Protein AF-A0AAD7D1C7-F1 (afdb_monomer_lite)

Secondary structure (DSSP, 8-state):
------------------SSPPPPPP-PPPHHHHHHH-GGGTTS-HHHHHHHHHHHHHHHHHHHHTS-TTTS-SEEESTT--SEEEEE----TT----SEEEEEEES-SSS--SEEEEEEE-HHHHHHH-TTPPPPPPPPPPPSSEEEEEEEEEEES-STTHHHHHHHHHH--HHHHHHHHS---HHHHTT-SHHHHHHHHH-HHHHHHHHHHHHHHHHHHT--

Sequence (224 aa):
MHRQSSSARSGSSKFQLPRTLERPSFAEVPRAALLAAAPELAGASVDYIRKHLLATAPQMLAGTSALSPSHLPSALPKCGLPPYITVPVFPRQDCVYPTHVLALSNASPSGSADTHLLFPIHALVLAAHCSKLPHLPPPAPRASVSVHLPVLPLALPSAPAFSILHAFMYTHRLDAVLTALFPIPPRFLHALTHKTVRAALQSGADLHHLSAHLCAASAADMQS

Structure (mmCIF, N/CA/C/O backbone):
data_AF-A0AAD7D1C7-F1
#
_entry.id   AF-A0AAD7D1C7-F1
#
loop_
_atom_site.group_PDB
_atom_site.id
_atom_site.type_symbol
_atom_site.label_atom_id
_atom_site.label_alt_id
_atom_site.label_comp_id
_atom_site.label_asym_id
_atom_site.label_entity_id
_atom_site.label_seq_id
_atom_site.pdbx_PDB_ins_code
_atom_site.Cartn_x
_atom_site.Cartn_y
_atom_site.Cartn_z
_atom_site.occupancy
_atom_site.B_iso_or_equiv
_atom_site.auth_seq_id
_atom_site.auth_comp_id
_atom_site.auth_asym_id
_atom_site.auth_atom_id
_atom_site.pdbx_PDB_model_num
ATOM 1 N N . MET A 1 1 ? 61.745 -16.103 14.026 1.00 39.03 1 MET A N 1
ATOM 2 C CA . MET A 1 1 ? 60.598 -15.228 13.695 1.00 39.03 1 MET A CA 1
ATOM 3 C C . MET A 1 1 ? 60.354 -15.269 12.191 1.00 39.03 1 MET A C 1
ATOM 5 O O . MET A 1 1 ? 61.110 -14.652 11.456 1.00 39.03 1 MET A O 1
ATOM 9 N N . HIS A 1 2 ? 59.367 -16.029 11.713 1.00 31.45 2 HIS A N 1
ATOM 10 C CA . HIS A 1 2 ? 58.927 -16.014 10.310 1.00 31.45 2 HIS A CA 1
ATOM 11 C C . HIS A 1 2 ? 57.404 -15.840 10.305 1.00 31.45 2 HIS A C 1
ATOM 13 O O . HIS A 1 2 ? 56.676 -16.735 10.724 1.00 31.45 2 HIS A O 1
ATOM 19 N N . ARG A 1 3 ? 56.932 -14.653 9.904 1.00 35.44 3 ARG A N 1
ATOM 20 C CA . ARG A 1 3 ? 55.513 -14.367 9.658 1.00 35.44 3 ARG A CA 1
ATOM 21 C C . ARG A 1 3 ? 55.187 -14.836 8.242 1.00 35.44 3 ARG A C 1
ATOM 23 O O . ARG A 1 3 ? 55.708 -14.271 7.287 1.00 35.44 3 ARG A O 1
ATOM 30 N N . GLN A 1 4 ? 54.345 -15.856 8.116 1.00 40.97 4 GLN A N 1
ATOM 31 C CA . GLN A 1 4 ? 53.711 -16.190 6.844 1.00 40.97 4 GLN A CA 1
ATOM 32 C C . GLN A 1 4 ? 52.518 -15.258 6.628 1.00 40.97 4 GLN A C 1
ATOM 34 O O . GLN A 1 4 ? 51.606 -15.183 7.450 1.00 40.97 4 GLN A O 1
ATOM 39 N N . SER A 1 5 ? 52.565 -14.529 5.521 1.00 44.38 5 SER A N 1
ATOM 40 C CA . SER A 1 5 ? 51.507 -13.664 5.014 1.00 44.38 5 SER A CA 1
ATOM 41 C C . SER A 1 5 ? 50.426 -14.533 4.364 1.00 44.38 5 SER A C 1
ATOM 43 O O . SER A 1 5 ? 50.631 -15.073 3.278 1.00 44.38 5 SER A O 1
ATOM 45 N N . SER A 1 6 ? 49.273 -14.693 5.012 1.00 40.56 6 SER A N 1
ATOM 46 C CA . SER A 1 6 ? 48.102 -15.337 4.414 1.00 40.56 6 SER A CA 1
ATOM 47 C C . SER A 1 6 ? 47.404 -14.360 3.459 1.00 40.56 6 SER A C 1
ATOM 49 O O . SER A 1 6 ? 46.711 -13.433 3.867 1.00 40.56 6 SER A O 1
ATOM 51 N N . SER A 1 7 ? 47.614 -14.561 2.157 1.00 39.00 7 SER A N 1
ATOM 52 C CA . SER A 1 7 ? 46.879 -13.874 1.092 1.00 39.00 7 SER A CA 1
ATOM 53 C C . SER A 1 7 ? 45.429 -14.374 1.067 1.00 39.00 7 SER A C 1
ATOM 55 O O . SER A 1 7 ? 45.171 -15.549 0.795 1.00 39.00 7 SER A O 1
ATOM 57 N N . ALA A 1 8 ? 44.474 -13.494 1.376 1.00 41.34 8 ALA A N 1
ATOM 58 C CA . ALA A 1 8 ? 43.053 -13.774 1.221 1.00 41.34 8 ALA A CA 1
ATOM 59 C C . ALA A 1 8 ? 42.712 -13.835 -0.277 1.00 41.34 8 ALA A C 1
ATOM 61 O O . ALA A 1 8 ? 42.674 -12.820 -0.971 1.00 41.34 8 ALA A O 1
ATOM 62 N N . ARG A 1 9 ? 42.473 -15.046 -0.788 1.00 39.03 9 ARG A N 1
ATOM 63 C CA . ARG A 1 9 ? 41.900 -15.260 -2.121 1.00 39.03 9 ARG A CA 1
ATOM 64 C C . ARG A 1 9 ? 40.487 -14.672 -2.146 1.00 39.03 9 ARG A C 1
ATOM 66 O O . ARG A 1 9 ? 39.574 -15.245 -1.559 1.00 39.03 9 ARG A O 1
ATOM 73 N N . SER A 1 10 ? 40.314 -13.556 -2.852 1.00 47.88 10 SER A N 1
ATOM 74 C CA . SER A 1 10 ? 39.001 -13.065 -3.274 1.00 47.88 10 SER A CA 1
ATOM 75 C C . SER A 1 10 ? 38.396 -14.085 -4.242 1.00 47.88 10 SER A C 1
ATOM 77 O O . SER A 1 10 ? 38.752 -14.147 -5.419 1.00 47.88 10 SER A O 1
ATOM 79 N N . GLY A 1 11 ? 37.565 -14.983 -3.713 1.00 44.94 11 GLY A N 1
ATOM 80 C CA . GLY A 1 11 ? 36.789 -15.912 -4.519 1.00 44.94 11 GLY A CA 1
ATOM 81 C C . GLY A 1 11 ? 35.663 -15.146 -5.199 1.00 44.94 11 GLY A C 1
ATOM 82 O O . GLY A 1 11 ? 34.756 -14.665 -4.527 1.00 44.94 11 GLY A O 1
ATOM 83 N N . SER A 1 12 ? 35.706 -15.040 -6.526 1.00 50.91 12 SER A N 1
ATOM 84 C CA . SER A 1 12 ? 34.563 -14.592 -7.316 1.00 50.91 12 SER A CA 1
ATOM 85 C C . SER A 1 12 ? 33.444 -15.624 -7.169 1.00 50.91 12 SER A C 1
ATOM 87 O O . SER A 1 12 ? 33.436 -16.666 -7.828 1.00 50.91 12 SER A O 1
ATOM 89 N N . SER A 1 13 ? 32.503 -15.373 -6.257 1.00 56.50 13 SER A N 1
ATOM 90 C CA . SER A 1 13 ? 31.275 -16.153 -6.180 1.00 56.50 13 SER A CA 1
ATOM 91 C C . SER A 1 13 ? 30.526 -15.947 -7.494 1.00 56.50 13 SER A C 1
ATOM 93 O O . SER A 1 13 ? 29.934 -14.903 -7.761 1.00 56.50 13 SER A O 1
ATOM 95 N N . LYS A 1 14 ? 30.604 -16.942 -8.380 1.00 62.78 14 LYS A N 1
ATOM 96 C CA . LYS A 1 14 ? 29.781 -16.990 -9.586 1.00 62.78 14 LYS A CA 1
ATOM 97 C C . LYS A 1 14 ? 28.336 -17.159 -9.127 1.00 62.78 14 LYS A C 1
ATOM 99 O O . LYS A 1 14 ? 27.887 -18.278 -8.897 1.00 62.78 14 LYS A O 1
ATOM 104 N N . PHE A 1 15 ? 27.630 -16.046 -8.946 1.00 61.44 15 PHE A N 1
ATOM 105 C CA . PHE A 1 15 ? 26.191 -16.044 -8.723 1.00 61.44 15 PHE A CA 1
ATOM 106 C C . PHE A 1 15 ? 25.524 -16.646 -9.960 1.00 61.44 15 PHE A C 1
ATOM 108 O O . PHE A 1 15 ? 25.408 -16.009 -11.006 1.00 61.44 15 PHE A O 1
ATOM 115 N N . GLN A 1 16 ? 25.133 -17.914 -9.859 1.00 75.12 16 GLN A N 1
ATOM 116 C CA . GLN A 1 16 ? 24.397 -18.594 -10.910 1.00 75.12 16 GLN A CA 1
ATOM 117 C C . GLN A 1 16 ? 22.934 -18.170 -10.808 1.00 75.12 16 GLN A C 1
ATOM 119 O O . GLN A 1 16 ? 22.132 -18.792 -10.115 1.00 75.12 16 GLN A O 1
ATOM 124 N N . LEU A 1 17 ? 22.602 -17.059 -11.464 1.00 74.06 17 LEU A N 1
ATOM 125 C CA . LEU A 1 17 ? 21.221 -16.605 -11.547 1.00 74.06 17 LEU A CA 1
ATOM 126 C C . LEU A 1 17 ? 20.411 -17.590 -12.407 1.00 74.06 17 LEU A C 1
ATOM 128 O O . LEU A 1 17 ? 20.881 -18.000 -13.477 1.00 74.06 17 LEU A O 1
ATOM 132 N N . PRO A 1 18 ? 19.198 -17.974 -11.976 1.00 75.50 18 PRO A N 1
ATOM 133 C CA . PRO A 1 18 ? 18.296 -18.752 -12.809 1.00 75.50 18 PRO A CA 1
ATOM 134 C C . PRO A 1 18 ? 18.049 -18.014 -14.127 1.00 75.50 18 PRO A C 1
ATOM 136 O O . PRO A 1 18 ? 17.667 -16.845 -14.126 1.00 75.50 18 PRO A O 1
ATOM 139 N N . ARG A 1 19 ? 18.228 -18.699 -15.265 1.00 76.38 19 ARG A N 1
ATOM 140 C CA . ARG A 1 19 ? 17.878 -18.137 -16.586 1.00 76.38 19 ARG A CA 1
ATOM 141 C C . ARG A 1 19 ? 16.379 -17.865 -16.723 1.00 76.38 19 ARG A C 1
ATOM 143 O O . ARG A 1 19 ? 15.974 -17.056 -17.550 1.00 76.38 19 ARG A O 1
ATOM 150 N N . THR A 1 20 ? 15.573 -18.544 -15.916 1.00 73.81 20 THR A N 1
ATOM 151 C CA . THR A 1 20 ? 14.126 -18.385 -15.831 1.00 73.81 20 THR A CA 1
ATOM 152 C C . THR A 1 20 ? 13.744 -18.258 -14.366 1.00 73.81 20 THR A C 1
ATOM 154 O O . THR A 1 20 ? 14.033 -19.155 -13.574 1.00 73.81 20 THR A O 1
ATOM 157 N N . LEU A 1 21 ? 13.089 -17.159 -14.004 1.00 78.94 21 LEU A N 1
ATOM 158 C CA . LEU A 1 21 ? 12.394 -17.063 -12.727 1.00 78.94 21 LEU A CA 1
ATOM 159 C C . LEU A 1 21 ? 11.017 -17.698 -12.893 1.00 78.94 21 LEU A C 1
ATOM 161 O O . LEU A 1 21 ? 10.311 -17.405 -13.861 1.00 78.94 21 LEU A O 1
ATOM 165 N N . GLU A 1 22 ? 10.643 -18.575 -11.966 1.00 84.69 22 GLU A N 1
ATOM 166 C CA . GLU A 1 22 ? 9.289 -19.113 -11.936 1.00 84.69 22 GLU A CA 1
ATOM 167 C C . GLU A 1 22 ? 8.308 -17.960 -11.715 1.00 84.69 22 GLU A C 1
ATOM 169 O O . GLU A 1 22 ? 8.447 -17.167 -10.780 1.00 84.69 22 GLU A O 1
ATOM 174 N N . ARG A 1 23 ? 7.320 -17.841 -12.605 1.00 84.62 23 ARG A N 1
ATOM 175 C CA . ARG A 1 23 ? 6.245 -16.873 -12.426 1.00 84.62 23 ARG A CA 1
ATOM 176 C C . ARG A 1 23 ? 5.253 -17.463 -11.427 1.00 84.62 23 ARG A C 1
ATOM 178 O O . ARG A 1 23 ? 4.684 -18.510 -11.733 1.00 84.62 23 ARG A O 1
ATOM 185 N N . PRO A 1 24 ? 4.980 -16.800 -10.290 1.00 86.00 24 PRO A N 1
ATOM 186 C CA . PRO A 1 24 ? 3.945 -17.263 -9.379 1.00 86.00 24 PRO A CA 1
ATOM 187 C C . PRO A 1 24 ? 2.614 -17.415 -10.119 1.00 86.00 24 PRO A C 1
ATOM 189 O O . PRO A 1 24 ? 2.251 -16.552 -10.927 1.00 86.00 24 PRO A O 1
ATOM 192 N N . SER A 1 25 ? 1.880 -18.492 -9.834 1.00 89.94 25 SER A N 1
ATOM 193 C CA . SER A 1 25 ? 0.531 -18.679 -10.366 1.00 89.94 25 SER A CA 1
ATOM 194 C C . SER A 1 25 ? -0.333 -17.472 -10.008 1.00 89.94 25 SER A C 1
ATOM 196 O O . SER A 1 25 ? -0.328 -17.017 -8.858 1.00 89.94 25 SER A O 1
ATOM 198 N N . PHE A 1 26 ? -1.084 -16.956 -10.980 1.00 88.88 26 PHE A N 1
ATOM 199 C CA . PHE A 1 26 ? -2.034 -15.886 -10.714 1.00 88.88 26 PHE A CA 1
ATOM 200 C C . PHE A 1 26 ? -3.062 -16.362 -9.681 1.00 88.88 26 PHE A C 1
ATOM 202 O O . PHE A 1 26 ? -3.650 -17.430 -9.835 1.00 88.88 26 PHE A O 1
ATOM 209 N N . ALA A 1 27 ? -3.254 -15.571 -8.630 1.00 91.00 27 ALA A N 1
ATOM 210 C CA . ALA A 1 27 ? -4.245 -15.822 -7.596 1.00 91.00 27 ALA A CA 1
ATOM 211 C C . ALA A 1 27 ? -5.187 -14.626 -7.539 1.00 91.00 27 ALA A C 1
ATOM 213 O O . ALA A 1 27 ? -4.746 -13.499 -7.284 1.00 91.00 27 ALA A O 1
ATOM 214 N N . GLU A 1 28 ? -6.468 -14.880 -7.789 1.00 91.38 28 GLU A N 1
ATOM 215 C CA . GLU A 1 28 ? -7.502 -13.862 -7.685 1.00 91.38 28 GLU A CA 1
ATOM 216 C C . GLU A 1 28 ? -7.645 -13.380 -6.234 1.00 91.38 28 GLU A C 1
ATOM 218 O O . GLU A 1 28 ? -7.376 -14.109 -5.278 1.00 91.38 28 GLU A O 1
ATOM 223 N N . VAL A 1 29 ? -8.035 -12.117 -6.070 1.00 92.12 29 VAL A N 1
ATOM 224 C CA . VAL A 1 29 ? -8.280 -11.539 -4.749 1.00 92.12 29 VAL A CA 1
ATOM 225 C C . VAL A 1 29 ? -9.529 -12.179 -4.143 1.00 92.12 29 VAL A C 1
ATOM 227 O O . VAL A 1 29 ? -10.593 -12.119 -4.764 1.00 92.12 29 VAL A O 1
ATOM 230 N N . PRO A 1 30 ? -9.443 -12.754 -2.930 1.00 91.88 30 PRO A N 1
ATOM 231 C CA . PRO A 1 30 ? -10.597 -13.370 -2.302 1.00 91.88 30 PRO A CA 1
ATOM 232 C C . PRO A 1 30 ? -11.641 -12.304 -1.971 1.00 91.88 30 PRO A C 1
ATOM 234 O O . PRO A 1 30 ? -11.352 -11.301 -1.316 1.00 91.88 30 PRO A O 1
ATOM 237 N N . ARG A 1 31 ? -12.893 -12.546 -2.371 1.00 92.31 31 ARG A N 1
ATOM 238 C CA . ARG A 1 31 ? -13.990 -11.600 -2.131 1.00 92.31 31 ARG A CA 1
ATOM 239 C C . ARG A 1 31 ? -14.198 -11.306 -0.646 1.00 92.31 31 ARG A C 1
ATOM 241 O O . ARG A 1 31 ? -14.495 -10.173 -0.292 1.00 92.31 31 ARG A O 1
ATOM 248 N N . ALA A 1 32 ? -13.965 -12.292 0.218 1.00 92.00 32 ALA A N 1
ATOM 249 C CA . ALA A 1 32 ? -14.030 -12.124 1.666 1.00 92.00 32 ALA A CA 1
ATOM 250 C C . ALA A 1 32 ? -13.100 -11.009 2.188 1.00 92.00 32 ALA A C 1
ATOM 252 O O . ALA A 1 32 ? -13.509 -10.264 3.073 1.00 92.00 32 ALA A O 1
ATOM 253 N N . ALA A 1 33 ? -11.911 -10.826 1.599 1.00 91.94 33 ALA A N 1
ATOM 254 C CA . ALA A 1 33 ? -10.983 -9.771 2.012 1.00 91.94 33 ALA A CA 1
ATOM 255 C C . ALA A 1 33 ? -11.492 -8.371 1.642 1.00 91.94 33 ALA A C 1
ATOM 257 O O . ALA A 1 33 ? -11.335 -7.431 2.418 1.00 91.94 33 ALA A O 1
ATOM 258 N N . LEU A 1 34 ? -12.149 -8.238 0.485 1.00 93.44 34 LEU A N 1
ATOM 259 C CA . LEU A 1 34 ? -12.795 -6.988 0.079 1.00 93.44 34 LEU A CA 1
ATOM 260 C C . LEU A 1 34 ? -13.953 -6.637 1.015 1.00 93.44 34 LEU A C 1
ATOM 262 O O . LEU A 1 34 ? -14.045 -5.499 1.462 1.00 93.44 34 LEU A O 1
ATOM 266 N N . LEU A 1 35 ? -14.794 -7.619 1.353 1.00 93.19 35 LEU A N 1
ATOM 267 C CA . LEU A 1 35 ? -15.934 -7.414 2.251 1.00 93.19 35 LEU A CA 1
ATOM 268 C C . LEU A 1 35 ? -15.506 -7.133 3.689 1.00 93.19 35 LEU A C 1
ATOM 270 O O . LEU A 1 35 ? -16.179 -6.377 4.375 1.00 93.19 35 LEU A O 1
ATOM 274 N N . ALA A 1 36 ? -14.386 -7.701 4.141 1.00 91.50 36 ALA A N 1
ATOM 275 C CA . ALA A 1 36 ? -13.821 -7.375 5.445 1.00 91.50 36 ALA A CA 1
ATOM 276 C C . ALA A 1 36 ? -13.360 -5.908 5.520 1.00 91.50 36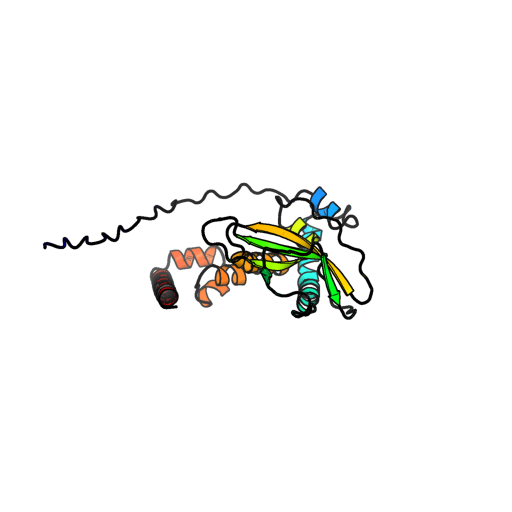 ALA A C 1
ATOM 278 O O . ALA A 1 36 ? -13.488 -5.280 6.567 1.00 91.50 36 ALA A O 1
ATOM 279 N N . ALA A 1 37 ? -12.843 -5.356 4.416 1.00 92.94 37 ALA A N 1
ATOM 280 C CA . ALA A 1 37 ? -12.383 -3.971 4.353 1.00 92.94 37 ALA A CA 1
ATOM 281 C C . ALA A 1 37 ? -13.508 -2.955 4.076 1.00 92.94 37 ALA A C 1
ATOM 283 O O . ALA A 1 37 ? -13.415 -1.821 4.541 1.00 92.94 37 ALA A O 1
ATOM 284 N N . ALA A 1 38 ? -14.524 -3.345 3.301 1.00 93.38 38 ALA A N 1
ATOM 285 C CA . ALA A 1 38 ? -15.624 -2.490 2.851 1.00 93.38 38 ALA A CA 1
ATOM 286 C C . ALA A 1 38 ? -16.911 -3.321 2.633 1.00 93.38 38 ALA A C 1
ATOM 288 O O . ALA A 1 38 ? -17.223 -3.708 1.497 1.00 93.38 38 ALA A O 1
ATOM 289 N N . PRO A 1 39 ? -17.655 -3.650 3.707 1.00 92.94 39 PRO A N 1
ATOM 290 C CA . PRO A 1 39 ? -18.866 -4.473 3.630 1.00 92.94 39 PRO A CA 1
ATOM 291 C C . PRO A 1 39 ? -19.949 -3.900 2.703 1.00 92.94 39 PRO A C 1
ATOM 293 O O . PRO A 1 39 ? -20.697 -4.648 2.076 1.00 92.94 39 PRO A O 1
ATOM 296 N N . GLU A 1 40 ? -20.017 -2.576 2.572 1.00 93.56 40 GLU A N 1
ATOM 297 C CA . GLU A 1 40 ? -20.956 -1.854 1.712 1.00 93.56 40 GLU A CA 1
ATOM 298 C C . GLU A 1 40 ? -20.778 -2.164 0.217 1.00 93.56 40 GLU A C 1
ATOM 300 O O . GLU A 1 40 ? -21.699 -1.978 -0.577 1.00 93.56 40 GLU A O 1
ATOM 305 N N . LEU A 1 41 ? -19.621 -2.707 -0.176 1.00 93.69 41 LEU A N 1
ATOM 306 C CA . LEU A 1 41 ? -19.315 -3.102 -1.552 1.00 93.69 41 LEU A CA 1
ATOM 307 C C . LEU A 1 41 ? -19.742 -4.546 -1.871 1.00 93.69 41 LEU A C 1
ATOM 309 O O . LEU A 1 41 ? -19.363 -5.091 -2.909 1.00 93.69 41 LEU A O 1
ATOM 313 N N . ALA A 1 42 ? -20.577 -5.170 -1.031 1.00 92.88 42 ALA A N 1
ATOM 314 C CA . ALA A 1 42 ? -21.067 -6.540 -1.208 1.00 92.88 42 ALA A CA 1
ATOM 315 C C . ALA A 1 42 ? -21.795 -6.822 -2.530 1.00 92.88 42 ALA A C 1
ATOM 317 O O . ALA A 1 42 ? -21.848 -7.978 -2.953 1.00 92.88 42 ALA A O 1
ATOM 318 N N . GLY A 1 43 ? -22.321 -5.801 -3.208 1.00 92.00 43 GLY A N 1
ATOM 319 C CA . GLY A 1 43 ? -22.929 -5.925 -4.538 1.00 92.00 43 GLY A CA 1
ATOM 320 C C . GLY A 1 43 ? -21.982 -5.630 -5.707 1.00 92.00 43 GLY A C 1
ATOM 321 O O . GLY A 1 43 ? -22.317 -5.921 -6.851 1.00 92.00 43 GLY A O 1
ATOM 322 N N . ALA A 1 44 ? -20.802 -5.064 -5.447 1.00 94.75 44 ALA A N 1
ATOM 323 C CA . ALA A 1 44 ? -19.890 -4.612 -6.491 1.00 94.75 44 ALA A CA 1
ATOM 324 C C . ALA A 1 44 ? -18.994 -5.746 -7.020 1.00 94.75 44 ALA A C 1
ATOM 326 O O . ALA A 1 44 ? -18.640 -6.690 -6.299 1.00 94.75 44 ALA A O 1
ATOM 327 N N . SER A 1 45 ? -18.599 -5.632 -8.292 1.00 93.12 45 SER A N 1
ATOM 328 C CA . SER A 1 45 ? -17.567 -6.481 -8.892 1.00 93.12 45 SER A CA 1
ATOM 329 C C . SER A 1 45 ? -16.167 -5.995 -8.509 1.00 93.12 45 SER A C 1
ATOM 331 O O . SER A 1 45 ? -15.950 -4.806 -8.270 1.00 93.12 45 SER A O 1
ATOM 333 N N . VAL A 1 46 ? -15.188 -6.902 -8.486 1.00 91.38 46 VAL A N 1
ATOM 334 C CA . VAL A 1 46 ? -13.792 -6.564 -8.148 1.00 91.38 46 VAL A CA 1
ATOM 335 C C . VAL A 1 46 ? -13.225 -5.510 -9.106 1.00 91.38 46 VAL A C 1
ATOM 337 O O . VAL A 1 46 ? -12.535 -4.586 -8.678 1.00 91.38 46 VAL A O 1
ATOM 340 N N . ASP A 1 47 ? -13.566 -5.596 -10.392 1.00 91.94 47 ASP A N 1
ATOM 341 C CA . ASP A 1 47 ? -13.125 -4.627 -11.398 1.00 91.94 47 ASP A CA 1
ATOM 342 C C . ASP A 1 47 ? -13.740 -3.244 -11.193 1.00 91.94 47 ASP A C 1
ATOM 344 O O . ASP A 1 47 ? -13.057 -2.236 -11.376 1.00 91.94 47 ASP A O 1
ATOM 348 N N . TYR A 1 48 ? -15.011 -3.181 -10.783 1.00 95.19 48 TYR A N 1
ATOM 349 C CA . TYR A 1 48 ? -15.648 -1.918 -10.423 1.00 95.19 48 TYR A CA 1
ATOM 350 C C . TYR A 1 48 ? -14.928 -1.270 -9.235 1.00 95.19 48 TYR A C 1
ATOM 352 O O . TYR A 1 48 ? -14.579 -0.092 -9.298 1.00 95.19 48 TYR A O 1
ATOM 360 N N . ILE A 1 49 ? -14.626 -2.057 -8.197 1.00 95.62 49 ILE A N 1
ATOM 361 C CA . ILE A 1 49 ? -13.901 -1.587 -7.010 1.00 95.62 49 ILE A CA 1
ATOM 362 C C . ILE A 1 49 ? -12.522 -1.048 -7.406 1.00 95.62 49 ILE A C 1
ATOM 364 O O . ILE A 1 49 ? -12.181 0.073 -7.045 1.00 95.62 49 ILE A O 1
ATOM 368 N N . ARG A 1 50 ? -11.742 -1.787 -8.206 1.00 94.31 50 ARG A N 1
ATOM 369 C CA . ARG A 1 50 ? -10.411 -1.339 -8.662 1.00 94.31 50 ARG A CA 1
ATOM 370 C C . ARG A 1 50 ? -10.465 -0.052 -9.484 1.00 94.31 50 ARG A C 1
ATOM 372 O O . ARG A 1 50 ? -9.648 0.839 -9.270 1.00 94.31 50 ARG A O 1
ATOM 379 N N . LYS A 1 51 ? -11.434 0.075 -10.397 1.00 95.00 51 LYS A N 1
ATOM 380 C CA . LYS A 1 51 ? -11.641 1.307 -11.181 1.00 95.00 51 LYS A CA 1
ATOM 381 C C . LYS A 1 51 ? -11.996 2.491 -10.286 1.00 95.00 51 LYS A C 1
ATOM 383 O O . LYS A 1 51 ? -11.483 3.588 -10.492 1.00 95.00 51 LYS A O 1
ATOM 388 N N . HIS A 1 52 ? -12.835 2.266 -9.280 1.00 95.50 52 HIS A N 1
ATOM 389 C CA . HIS A 1 52 ? -13.193 3.297 -8.314 1.00 95.50 52 HIS A CA 1
ATOM 390 C C . HIS A 1 52 ? -11.997 3.711 -7.441 1.00 95.50 52 HIS A C 1
ATOM 392 O O . HIS A 1 52 ? -11.764 4.904 -7.252 1.00 95.50 52 HIS A O 1
ATOM 398 N N . LEU A 1 53 ? -11.193 2.752 -6.968 1.00 96.44 53 LEU A N 1
ATOM 399 C CA . LEU A 1 53 ? -9.962 3.024 -6.215 1.00 96.44 53 LEU A CA 1
ATOM 400 C C . LEU A 1 53 ? -8.973 3.871 -7.020 1.00 96.44 53 LEU A C 1
ATOM 402 O O . LEU A 1 53 ? -8.400 4.812 -6.485 1.00 96.44 53 LEU A O 1
ATOM 406 N N . LEU A 1 54 ? -8.821 3.589 -8.314 1.00 96.00 54 LEU A N 1
ATOM 407 C CA . LEU A 1 54 ? -8.008 4.406 -9.215 1.00 96.00 54 LEU A CA 1
ATOM 408 C C . LEU A 1 54 ? -8.529 5.842 -9.344 1.00 96.00 54 LEU A C 1
ATOM 410 O O . LEU A 1 54 ? -7.750 6.788 -9.261 1.00 96.00 54 LEU A O 1
ATOM 414 N N . ALA A 1 55 ? -9.843 6.018 -9.509 1.00 96.06 55 ALA A N 1
ATOM 415 C CA . ALA A 1 55 ? -10.457 7.343 -9.609 1.00 96.06 55 ALA A CA 1
ATOM 416 C C . ALA A 1 55 ? -10.321 8.163 -8.308 1.00 96.06 55 ALA A C 1
ATOM 418 O O . ALA A 1 55 ? -10.208 9.385 -8.352 1.00 96.06 55 ALA A O 1
ATOM 419 N N . THR A 1 56 ? -10.305 7.489 -7.156 1.00 96.00 56 THR A N 1
ATOM 420 C CA . THR A 1 56 ? -10.211 8.096 -5.814 1.00 96.00 56 THR A CA 1
ATOM 421 C C . THR A 1 56 ? -8.783 8.166 -5.271 1.00 96.00 56 THR A C 1
ATOM 423 O O . THR A 1 56 ? -8.538 8.798 -4.241 1.00 96.00 56 THR A O 1
ATOM 426 N N . ALA A 1 57 ? -7.810 7.579 -5.972 1.00 96.50 57 ALA A N 1
ATOM 427 C CA . ALA A 1 57 ? -6.411 7.557 -5.563 1.00 96.50 57 ALA A CA 1
ATOM 428 C C . ALA A 1 57 ? -5.824 8.943 -5.245 1.00 96.50 57 ALA A C 1
ATOM 430 O O . ALA A 1 57 ? -5.140 9.044 -4.224 1.00 96.50 57 ALA A O 1
ATOM 431 N N . PRO A 1 58 ? -6.108 10.024 -6.004 1.00 96.81 58 PRO A N 1
ATOM 432 C CA . PRO A 1 58 ? -5.619 11.357 -5.652 1.00 96.81 58 PRO A CA 1
ATOM 433 C C . PRO A 1 58 ? -6.078 11.819 -4.262 1.00 96.81 58 PRO A C 1
ATOM 435 O O . PRO A 1 58 ? -5.278 12.364 -3.508 1.00 96.81 58 PRO A O 1
ATOM 438 N N . GLN A 1 59 ? -7.331 11.540 -3.889 1.00 96.75 59 GLN A N 1
ATOM 439 C CA . GLN A 1 59 ? -7.892 11.910 -2.584 1.00 96.75 59 GLN A CA 1
ATOM 440 C C . GLN A 1 59 ? -7.282 11.075 -1.450 1.00 96.75 59 GLN A C 1
ATOM 442 O O . GLN A 1 59 ? -6.990 11.598 -0.373 1.00 96.75 59 GLN A O 1
ATOM 447 N N . MET A 1 60 ? -7.052 9.780 -1.693 1.00 97.44 60 MET A N 1
ATOM 448 C CA . MET A 1 60 ? -6.383 8.877 -0.745 1.00 97.44 60 MET A CA 1
ATOM 449 C C . MET A 1 60 ? -4.917 9.262 -0.507 1.00 97.44 60 MET A C 1
ATOM 451 O O . MET A 1 60 ? -4.431 9.257 0.628 1.00 97.44 60 MET A O 1
ATOM 455 N N . LEU A 1 61 ? -4.199 9.622 -1.573 1.00 96.69 61 LEU A N 1
ATOM 456 C CA . LEU A 1 61 ? -2.825 10.110 -1.478 1.00 96.69 61 LEU A CA 1
ATOM 457 C C . LEU A 1 61 ? -2.779 11.475 -0.784 1.00 96.69 61 LEU A C 1
ATOM 459 O O . LEU A 1 61 ? -1.950 11.664 0.100 1.00 96.69 61 LEU A O 1
ATOM 463 N N . ALA A 1 62 ? -3.718 12.380 -1.079 1.00 95.94 62 ALA A N 1
ATOM 464 C CA . ALA A 1 62 ? -3.838 13.656 -0.377 1.00 95.94 62 ALA A CA 1
ATOM 465 C C . ALA A 1 62 ? -4.079 13.464 1.130 1.00 95.94 62 ALA A C 1
ATOM 467 O O . ALA A 1 62 ? -3.426 14.114 1.944 1.00 95.94 62 ALA A O 1
ATOM 468 N N . GLY A 1 63 ? -4.961 12.537 1.522 1.00 95.44 63 GLY A N 1
ATOM 469 C CA . GLY A 1 63 ? -5.191 12.214 2.934 1.00 95.44 63 GLY A CA 1
ATOM 470 C C . GLY A 1 63 ? -3.984 11.564 3.613 1.00 95.44 63 GLY A C 1
ATOM 471 O O . GLY A 1 63 ? -3.745 11.798 4.795 1.00 95.44 63 GLY A O 1
ATOM 472 N N . THR A 1 64 ? -3.181 10.808 2.864 1.00 95.25 64 THR A N 1
ATOM 473 C CA . THR A 1 64 ? -1.907 10.259 3.344 1.00 95.25 64 THR A CA 1
ATOM 474 C C . THR A 1 64 ? -0.870 11.360 3.581 1.00 95.25 64 THR A C 1
ATOM 476 O O . THR A 1 64 ? -0.259 11.407 4.645 1.00 95.25 64 THR A O 1
ATOM 479 N N . SER A 1 65 ? -0.703 12.276 2.625 1.00 94.12 65 SER A N 1
ATOM 480 C CA . SER A 1 65 ? 0.227 13.409 2.730 1.00 94.12 65 SER A CA 1
ATOM 481 C C . SER A 1 65 ? -0.202 14.462 3.754 1.00 94.12 65 SER A C 1
ATOM 483 O O . SER A 1 65 ? 0.628 15.245 4.204 1.00 94.12 65 SER A O 1
ATOM 485 N N . ALA A 1 66 ? -1.481 14.489 4.135 1.00 93.75 66 ALA A N 1
ATOM 486 C CA . ALA A 1 66 ? -1.995 15.375 5.174 1.00 93.75 66 ALA A CA 1
ATOM 487 C C . ALA A 1 66 ? -1.618 14.933 6.601 1.00 93.75 66 ALA A C 1
ATOM 489 O O . ALA A 1 66 ? -1.823 15.701 7.542 1.00 93.75 66 ALA A O 1
ATOM 490 N N . LEU A 1 67 ? -1.091 13.716 6.789 1.00 94.38 67 LEU A N 1
ATOM 491 C CA . LEU A 1 67 ? -0.630 13.257 8.097 1.00 94.38 67 LEU A CA 1
ATOM 492 C C . LEU A 1 67 ? 0.707 13.913 8.452 1.00 94.38 67 LEU A C 1
ATOM 494 O O . LEU A 1 67 ? 1.682 13.797 7.713 1.00 94.38 67 LEU A O 1
ATOM 498 N N . SER A 1 68 ? 0.763 14.580 9.606 1.00 93.25 68 SER A N 1
ATOM 499 C CA . SER A 1 68 ? 1.988 15.249 10.047 1.00 93.25 68 SER A CA 1
ATOM 500 C C . SER A 1 68 ? 3.105 14.240 10.362 1.00 93.25 68 SER A C 1
ATOM 502 O O . SER A 1 68 ? 2.889 13.355 11.202 1.00 93.25 68 SER A O 1
ATOM 504 N N . PRO A 1 69 ? 4.328 14.421 9.820 1.00 92.69 69 PRO A N 1
ATOM 505 C CA . PRO A 1 69 ? 5.492 13.606 10.177 1.00 92.69 69 PRO A CA 1
ATOM 506 C C . PRO A 1 69 ? 5.852 13.650 11.669 1.00 92.69 69 PRO A C 1
ATOM 508 O O . PRO A 1 69 ? 6.493 12.731 12.169 1.00 92.69 69 PRO A O 1
ATOM 511 N N . SER A 1 70 ? 5.422 14.690 12.398 1.00 93.44 70 SER A N 1
ATOM 512 C CA . SER A 1 70 ? 5.618 14.794 13.853 1.00 93.44 70 SER A CA 1
ATOM 513 C C . SER A 1 70 ? 4.821 13.755 14.647 1.00 93.44 70 SER A C 1
ATOM 515 O O . SER A 1 70 ? 5.209 13.405 15.756 1.00 93.44 70 SER A O 1
ATOM 517 N N . HIS A 1 71 ? 3.703 13.279 14.093 1.00 93.19 71 HIS A N 1
ATOM 518 C CA . HIS A 1 71 ? 2.819 12.296 14.726 1.00 93.19 71 HIS A CA 1
ATOM 519 C C . HIS A 1 71 ? 2.903 10.920 14.062 1.00 93.19 71 HIS A C 1
ATOM 521 O O . HIS A 1 71 ? 2.594 9.917 14.700 1.00 93.19 71 HIS A O 1
ATOM 527 N N . LEU A 1 72 ? 3.330 10.864 12.799 1.00 95.12 72 LEU A N 1
ATOM 528 C CA . LEU A 1 72 ? 3.583 9.632 12.065 1.00 95.12 72 LEU A CA 1
ATOM 529 C C . LEU A 1 72 ? 4.962 9.714 11.386 1.00 95.12 72 LEU A C 1
ATOM 531 O O . LEU A 1 72 ? 5.044 10.089 10.213 1.00 95.12 72 LEU A O 1
ATOM 535 N N . PRO A 1 73 ? 6.053 9.401 12.107 1.00 94.38 73 PRO A N 1
ATOM 536 C CA . PRO A 1 73 ? 7.386 9.388 11.516 1.00 94.38 73 PRO A CA 1
ATOM 537 C C . PRO A 1 73 ? 7.494 8.288 10.452 1.00 94.38 73 PRO A C 1
ATOM 539 O O . PRO A 1 73 ? 6.778 7.292 10.492 1.00 94.38 73 PRO A O 1
ATOM 542 N N . SER A 1 74 ? 8.428 8.427 9.510 1.00 94.00 74 SER A N 1
ATOM 543 C CA . SER A 1 74 ? 8.643 7.429 8.450 1.00 94.00 74 SER A CA 1
ATOM 544 C C . SER A 1 74 ? 9.251 6.117 8.956 1.00 94.00 74 SER A C 1
ATOM 546 O O . SER A 1 74 ? 9.198 5.105 8.257 1.00 94.00 74 SER A O 1
ATOM 548 N N . ALA A 1 75 ? 9.841 6.122 10.152 1.00 94.12 75 ALA A N 1
ATOM 549 C CA . ALA A 1 75 ? 10.385 4.937 10.791 1.00 94.12 75 ALA A CA 1
ATOM 550 C C . ALA A 1 75 ? 10.271 5.010 12.319 1.00 94.12 75 ALA A C 1
ATOM 552 O O . ALA A 1 75 ? 10.332 6.092 12.902 1.00 94.12 75 ALA A O 1
ATOM 553 N N . LEU A 1 76 ? 10.152 3.847 12.960 1.00 92.81 76 LEU A N 1
ATOM 554 C CA . LEU A 1 76 ? 10.214 3.680 14.414 1.00 92.81 76 LEU A CA 1
ATOM 555 C C . LEU A 1 76 ? 11.196 2.568 14.785 1.00 92.81 76 LEU A C 1
ATOM 557 O O . LEU A 1 76 ? 11.361 1.640 13.996 1.00 92.81 76 LEU A O 1
ATOM 561 N N . PRO A 1 77 ? 11.821 2.602 15.972 1.00 90.62 77 PRO A N 1
ATOM 562 C CA . PRO A 1 77 ? 12.558 1.456 16.501 1.00 90.62 77 PRO A CA 1
ATOM 563 C C . PRO A 1 77 ? 11.679 0.198 16.587 1.00 90.62 77 PRO A C 1
ATOM 565 O O . PRO A 1 77 ? 10.468 0.296 16.790 1.00 90.62 77 PRO A O 1
ATOM 568 N N . LYS A 1 78 ? 12.273 -0.997 16.461 1.00 82.69 78 LYS A N 1
ATOM 569 C CA . LYS A 1 78 ? 11.532 -2.264 16.642 1.00 82.69 78 LYS A CA 1
ATOM 570 C C . LYS A 1 78 ? 11.028 -2.456 18.068 1.00 82.69 78 LYS A C 1
ATOM 572 O O . LYS A 1 78 ? 9.957 -3.023 18.282 1.00 82.69 78 LYS A O 1
ATOM 577 N N . CYS A 1 79 ? 11.801 -1.992 19.047 1.00 83.31 79 CYS A N 1
ATOM 578 C CA . CYS A 1 79 ? 11.386 -2.018 20.439 1.00 83.31 79 CYS A CA 1
ATOM 579 C C . CYS A 1 79 ? 10.276 -0.984 20.672 1.00 83.31 79 CYS A C 1
ATOM 581 O O . CYS A 1 79 ? 10.454 0.197 20.380 1.00 83.31 79 CYS A O 1
ATOM 583 N N . GLY A 1 80 ? 9.143 -1.428 21.218 1.00 81.00 80 GLY A N 1
ATOM 584 C CA . GLY A 1 80 ? 8.062 -0.529 21.624 1.00 81.00 80 GLY A CA 1
ATOM 585 C C . GLY A 1 80 ? 7.176 -0.028 20.483 1.00 81.00 80 GLY A C 1
ATOM 586 O O . GLY A 1 80 ? 6.658 1.083 20.575 1.00 81.00 80 GLY A O 1
ATOM 587 N N . LEU A 1 81 ? 6.979 -0.826 19.425 1.00 91.56 81 LEU A N 1
ATOM 588 C CA . LEU A 1 81 ? 6.003 -0.501 18.384 1.00 91.56 81 LEU A CA 1
ATOM 589 C C . LEU A 1 81 ? 4.604 -0.342 19.018 1.00 91.56 81 LEU A C 1
ATOM 591 O O . LEU A 1 81 ? 4.081 -1.311 19.580 1.00 91.56 81 LEU A O 1
ATOM 595 N N . PRO A 1 82 ? 3.986 0.852 18.956 1.00 94.31 82 PRO A N 1
ATOM 596 C CA . PRO A 1 82 ? 2.691 1.065 19.578 1.00 94.31 82 PRO A CA 1
ATOM 597 C C . PRO A 1 82 ? 1.607 0.318 18.789 1.00 94.31 82 PRO A C 1
ATOM 599 O O . PRO A 1 82 ? 1.687 0.257 17.564 1.00 94.31 82 PRO A O 1
ATOM 602 N N . PRO A 1 83 ? 0.559 -0.209 19.446 1.00 94.06 83 PRO A N 1
ATOM 603 C CA . PRO A 1 83 ? -0.536 -0.889 18.750 1.00 94.06 83 PRO A CA 1
ATOM 604 C C . PRO A 1 83 ? -1.376 0.068 17.889 1.00 94.06 83 PRO A C 1
ATOM 606 O O . PRO A 1 83 ? -2.027 -0.361 16.937 1.00 94.06 83 PRO A O 1
ATOM 609 N N . TYR A 1 84 ? -1.348 1.366 18.207 1.00 95.06 84 TYR A N 1
ATOM 610 C CA . TYR A 1 84 ? -2.075 2.408 17.494 1.00 95.06 84 TYR A CA 1
ATOM 611 C C . TYR A 1 84 ? -1.266 3.704 17.436 1.00 95.06 84 TYR A C 1
ATOM 613 O O . TYR A 1 84 ? -0.531 4.029 18.369 1.00 95.06 84 TYR A O 1
ATOM 621 N N . ILE A 1 85 ? -1.462 4.479 16.371 1.00 95.12 85 ILE A N 1
ATOM 622 C CA . ILE A 1 85 ? -0.952 5.844 16.229 1.00 95.12 85 ILE A CA 1
ATOM 623 C C . ILE A 1 85 ? -2.141 6.780 16.029 1.00 95.12 85 ILE A C 1
ATOM 625 O O . ILE A 1 85 ? -2.952 6.587 15.124 1.00 95.12 85 ILE A O 1
ATOM 629 N N . THR A 1 86 ? -2.242 7.807 16.871 1.00 95.38 86 THR A N 1
ATOM 630 C CA . THR A 1 86 ? -3.253 8.859 16.728 1.00 95.38 86 THR A CA 1
ATOM 631 C C . THR A 1 86 ? -2.623 10.072 16.069 1.00 95.38 86 THR A C 1
ATOM 633 O O . THR A 1 86 ? -1.702 10.669 16.623 1.00 95.38 86 THR A O 1
ATOM 636 N N . VAL A 1 87 ? -3.142 10.460 14.907 1.00 95.31 87 VAL A N 1
ATOM 637 C CA . VAL A 1 87 ? -2.677 11.639 14.173 1.00 95.31 87 VAL A CA 1
ATOM 638 C C . VAL A 1 87 ? -3.784 12.692 14.178 1.00 95.31 87 VAL A C 1
ATOM 640 O O . VAL A 1 87 ? -4.885 12.403 13.700 1.00 95.31 87 VAL A O 1
ATOM 643 N N . PRO A 1 88 ? -3.542 13.902 14.713 1.00 94.88 88 PRO A N 1
ATOM 644 C CA . PRO A 1 88 ? -4.455 15.026 14.549 1.00 94.88 88 PRO A CA 1
ATOM 645 C C . PRO A 1 88 ? -4.624 15.353 13.065 1.00 94.88 88 PRO A C 1
ATOM 647 O O . PRO A 1 88 ? -3.639 15.421 12.328 1.00 94.88 88 PRO A O 1
ATOM 650 N N . VAL A 1 89 ? -5.862 15.558 12.625 1.00 92.81 89 VAL A N 1
ATOM 651 C CA . VAL A 1 89 ? -6.170 15.916 11.237 1.00 92.81 89 VAL A CA 1
ATOM 652 C C . VAL A 1 89 ? -7.184 17.046 11.193 1.00 92.81 89 VAL A C 1
ATOM 654 O O . VAL A 1 89 ? -8.050 17.164 12.058 1.00 92.81 89 VAL A O 1
ATOM 657 N N . PHE A 1 90 ? -7.097 17.864 10.150 1.00 86.56 90 PHE A N 1
ATOM 658 C CA . PHE A 1 90 ? -8.112 18.867 9.856 1.00 86.56 90 PHE A CA 1
ATOM 659 C C . PHE A 1 90 ? -9.105 18.283 8.860 1.00 86.56 90 PHE A C 1
ATOM 661 O O . PHE A 1 90 ? -8.664 17.857 7.797 1.00 86.56 90 PHE A O 1
ATOM 668 N N . PRO A 1 91 ? -10.414 18.258 9.149 1.00 79.44 91 PRO A N 1
ATOM 669 C CA . PRO A 1 91 ? -11.391 17.691 8.232 1.00 79.44 91 PRO A CA 1
ATOM 670 C C . PRO A 1 91 ? -11.352 18.427 6.889 1.00 79.44 91 PRO A C 1
ATOM 672 O O . PRO A 1 91 ? -11.564 19.637 6.811 1.00 79.44 91 PRO A O 1
ATOM 675 N N . ARG A 1 92 ? -11.064 17.676 5.826 1.00 83.88 92 ARG A N 1
ATOM 676 C CA . ARG A 1 92 ? -10.966 18.154 4.445 1.00 83.88 92 ARG A CA 1
ATOM 677 C C . ARG A 1 92 ? -11.875 17.310 3.563 1.00 83.88 92 ARG A C 1
ATOM 679 O O . ARG A 1 92 ? -11.834 16.086 3.636 1.00 83.88 92 ARG A O 1
ATOM 686 N N . GLN A 1 93 ? -12.710 17.962 2.755 1.00 79.56 93 GLN A N 1
ATOM 687 C CA . GLN A 1 93 ? -13.685 17.281 1.890 1.00 79.56 93 GLN A CA 1
ATOM 688 C C . GLN A 1 93 ? -13.025 16.563 0.701 1.00 79.56 93 GLN A C 1
ATOM 690 O O . GLN A 1 93 ? -13.615 15.659 0.120 1.00 79.56 93 GLN A O 1
ATOM 695 N N . ASP A 1 94 ? -11.799 16.950 0.352 1.00 86.75 94 ASP A N 1
ATOM 696 C CA . ASP A 1 94 ? -11.004 16.440 -0.765 1.00 86.75 94 ASP A CA 1
ATOM 697 C C . ASP A 1 94 ? -10.007 15.336 -0.365 1.00 86.75 94 ASP A C 1
ATOM 699 O O . ASP A 1 94 ? -9.259 14.838 -1.208 1.00 86.75 94 ASP A O 1
ATOM 703 N N . CYS A 1 95 ? -10.001 14.921 0.906 1.00 91.62 95 CYS A N 1
ATOM 704 C CA . CYS A 1 95 ? -9.063 13.938 1.441 1.00 91.62 95 CYS A CA 1
ATOM 705 C C . CYS A 1 95 ? -9.774 12.675 1.923 1.00 91.62 95 CYS A C 1
ATOM 707 O O . CYS A 1 95 ? -10.732 12.728 2.692 1.00 91.62 95 CYS A O 1
ATOM 709 N N . VAL A 1 96 ? -9.216 11.520 1.567 1.00 94.50 96 VAL A N 1
ATOM 710 C CA . VAL A 1 96 ? -9.569 10.242 2.186 1.00 94.50 96 VAL A CA 1
ATOM 711 C C . VAL A 1 96 ? -8.395 9.815 3.055 1.00 94.50 96 VAL A C 1
ATOM 713 O O . VAL A 1 96 ? -7.306 9.553 2.554 1.00 94.50 96 VAL A O 1
ATOM 716 N N . TYR A 1 97 ? -8.596 9.801 4.372 1.00 95.38 97 TYR A N 1
ATOM 717 C CA . TYR A 1 97 ? -7.540 9.418 5.306 1.00 95.38 97 TYR A CA 1
ATOM 718 C C . TYR A 1 97 ? -7.288 7.908 5.310 1.00 95.38 97 TYR A C 1
ATOM 720 O O . TYR A 1 97 ? -8.247 7.132 5.174 1.00 95.38 97 TYR A O 1
ATOM 728 N N . PRO A 1 98 ? -6.033 7.489 5.560 1.00 96.25 98 PRO A N 1
ATOM 729 C CA . PRO A 1 98 ? -5.695 6.085 5.719 1.00 96.25 98 PRO A CA 1
ATOM 730 C C . PRO A 1 98 ? -6.448 5.463 6.896 1.00 96.25 98 PRO A C 1
ATOM 732 O O . PRO A 1 98 ? -6.988 6.128 7.779 1.00 96.25 98 PRO A O 1
ATOM 735 N N . THR A 1 99 ? -6.498 4.141 6.875 1.00 96.69 99 THR A N 1
ATOM 736 C CA . THR A 1 99 ? -7.209 3.317 7.864 1.00 96.69 99 THR A CA 1
ATOM 737 C C . THR A 1 99 ? -6.265 2.611 8.826 1.00 96.69 99 THR A C 1
ATOM 739 O O . THR A 1 99 ? -6.668 2.288 9.933 1.00 96.6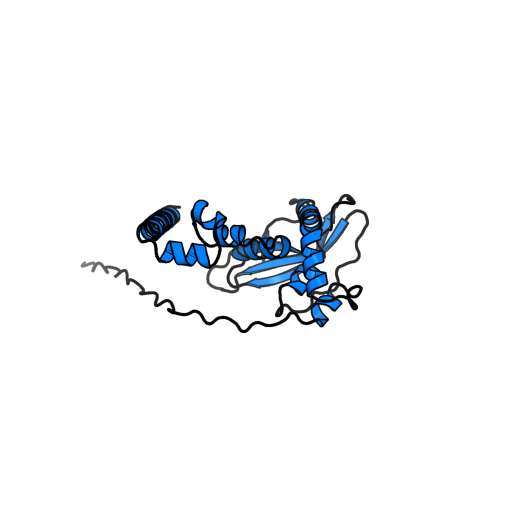9 99 THR A O 1
ATOM 742 N N . HIS A 1 100 ? -5.029 2.359 8.395 1.00 96.75 100 HIS A N 1
ATOM 743 C CA . HIS A 1 100 ? -4.020 1.613 9.138 1.00 96.75 100 HIS A CA 1
ATOM 744 C C . HIS A 1 100 ? -2.636 2.193 8.845 1.00 96.75 100 HIS A C 1
ATOM 746 O O . HIS A 1 100 ? -2.452 2.926 7.868 1.00 96.75 100 HIS A O 1
ATOM 752 N N . VAL A 1 101 ? -1.656 1.787 9.644 1.00 97.62 101 VAL A N 1
ATOM 753 C CA . VAL A 1 101 ? -0.229 1.961 9.364 1.00 97.62 101 VAL A CA 1
ATOM 754 C C . VAL A 1 101 ? 0.412 0.581 9.290 1.00 97.62 101 VAL A C 1
ATOM 756 O O . VAL A 1 101 ? 0.274 -0.208 10.216 1.00 97.62 101 VAL A O 1
ATOM 759 N N . LEU A 1 102 ? 1.128 0.272 8.212 1.00 97.12 102 LEU A N 1
ATOM 760 C CA . LEU A 1 102 ? 1.999 -0.900 8.171 1.00 97.12 102 LEU A CA 1
ATOM 761 C C . LEU A 1 102 ? 3.347 -0.554 8.795 1.00 97.12 102 LEU A C 1
ATOM 763 O O . LEU A 1 102 ? 3.961 0.434 8.404 1.00 97.12 102 LEU A O 1
ATOM 767 N N . ALA A 1 103 ? 3.819 -1.389 9.712 1.00 96.62 103 ALA A N 1
ATOM 768 C CA . ALA A 1 103 ? 5.155 -1.327 10.285 1.00 96.62 103 ALA A CA 1
ATOM 769 C C . ALA A 1 103 ? 6.026 -2.418 9.654 1.00 96.62 103 ALA A C 1
ATOM 771 O O . ALA A 1 103 ? 5.979 -3.589 10.035 1.00 96.62 103 ALA A O 1
ATOM 772 N N . LEU A 1 104 ? 6.808 -2.036 8.648 1.00 95.06 104 LEU A N 1
ATOM 773 C CA . LEU A 1 104 ? 7.528 -2.973 7.794 1.00 95.06 104 LEU A CA 1
ATOM 774 C C . LEU A 1 104 ? 8.934 -3.248 8.300 1.00 95.06 104 LEU A C 1
ATOM 776 O O . LEU A 1 104 ? 9.698 -2.318 8.540 1.00 95.06 104 LEU A O 1
ATOM 780 N N . SER A 1 105 ? 9.299 -4.522 8.392 1.00 93.31 105 SER A N 1
ATOM 781 C CA . SER A 1 105 ? 10.660 -4.964 8.711 1.00 93.31 105 SER A CA 1
ATOM 782 C C . SER A 1 105 ? 11.211 -5.899 7.639 1.00 93.31 105 SER A C 1
ATOM 784 O O . SER A 1 105 ? 10.456 -6.589 6.955 1.00 93.31 105 SER A O 1
ATOM 786 N N . ASN A 1 106 ? 12.536 -5.977 7.519 1.00 90.75 106 ASN A N 1
ATOM 787 C CA . ASN A 1 106 ? 13.172 -7.009 6.700 1.00 90.75 106 ASN A CA 1
ATOM 788 C C . ASN A 1 106 ? 13.000 -8.388 7.354 1.00 90.75 106 ASN A C 1
ATOM 790 O O . ASN A 1 106 ? 13.204 -8.533 8.557 1.00 90.75 106 ASN A O 1
ATOM 794 N N . ALA A 1 107 ? 12.649 -9.396 6.555 1.00 86.12 107 ALA A N 1
ATOM 795 C CA . ALA A 1 107 ? 12.483 -10.778 7.001 1.00 86.12 107 ALA A CA 1
ATOM 796 C C . ALA A 1 107 ? 13.824 -11.489 7.259 1.00 86.12 107 ALA A C 1
ATOM 798 O O . ALA A 1 107 ? 13.863 -12.454 8.019 1.00 86.12 107 ALA A O 1
ATOM 799 N N . SER A 1 108 ? 14.921 -11.028 6.641 1.00 78.62 108 SER A N 1
ATOM 800 C CA . SER A 1 108 ? 16.248 -11.613 6.864 1.00 78.62 108 SER A CA 1
ATOM 801 C C . SER A 1 108 ? 16.864 -11.125 8.186 1.00 78.62 108 SER A C 1
ATOM 803 O O . SER A 1 108 ? 16.951 -9.910 8.397 1.00 78.62 108 SER A O 1
ATOM 805 N N . PRO A 1 109 ? 17.349 -12.034 9.052 1.00 60.47 109 PRO A N 1
ATOM 806 C CA . PRO A 1 109 ? 17.954 -11.683 10.335 1.00 60.47 109 PRO A CA 1
ATOM 807 C C . PRO A 1 109 ? 19.375 -11.104 10.213 1.00 60.47 109 PRO A C 1
ATOM 809 O O . PRO A 1 109 ? 19.874 -10.509 11.163 1.00 60.47 109 PRO A O 1
ATOM 812 N N . SER A 1 110 ? 20.051 -11.248 9.068 1.00 57.47 110 SER A N 1
ATOM 813 C CA . SER A 1 110 ? 21.510 -11.072 8.951 1.00 57.47 110 SER A CA 1
ATOM 814 C C . SER A 1 110 ? 22.005 -9.628 8.752 1.00 57.47 110 SER A C 1
ATOM 816 O O . SER A 1 110 ? 23.054 -9.422 8.152 1.00 57.47 110 SER A O 1
ATOM 818 N N . GLY A 1 111 ? 21.271 -8.621 9.229 1.00 55.31 111 GLY A N 1
ATOM 819 C CA . GLY A 1 111 ? 21.678 -7.212 9.096 1.00 55.31 111 GLY A CA 1
ATOM 820 C C . GLY A 1 111 ? 20.531 -6.209 9.018 1.00 55.31 111 GLY A C 1
ATOM 821 O O . GLY A 1 111 ? 20.699 -5.127 8.461 1.00 55.31 111 GLY A O 1
ATOM 822 N N . SER A 1 112 ? 19.337 -6.556 9.511 1.00 56.62 112 SER A N 1
ATOM 823 C CA . SER A 1 112 ? 18.210 -5.625 9.480 1.00 56.62 112 SER A CA 1
ATOM 824 C C . SER A 1 112 ? 18.521 -4.402 10.342 1.00 56.62 112 SER A C 1
ATOM 826 O O . SER A 1 112 ? 18.809 -4.570 11.528 1.00 56.62 112 SER A O 1
ATOM 828 N N . ALA A 1 113 ? 18.386 -3.199 9.780 1.00 61.97 113 ALA A N 1
ATOM 829 C CA . ALA A 1 113 ? 18.216 -1.993 10.580 1.00 61.97 113 ALA A CA 1
ATOM 830 C C . ALA A 1 113 ? 17.164 -2.260 11.673 1.00 61.97 113 ALA A C 1
ATOM 832 O O . ALA A 1 113 ? 16.148 -2.921 11.419 1.00 61.97 113 ALA A O 1
ATOM 833 N N . ASP A 1 114 ? 17.424 -1.795 12.893 1.00 78.94 114 ASP A N 1
ATOM 834 C CA . ASP A 1 114 ? 16.580 -2.054 14.066 1.00 78.94 114 ASP A CA 1
ATOM 835 C C . ASP A 1 114 ? 15.322 -1.168 14.085 1.00 78.94 114 ASP A C 1
ATOM 837 O O . ASP A 1 114 ? 14.888 -0.650 15.113 1.00 78.94 114 ASP A O 1
ATOM 841 N N . THR A 1 115 ? 14.742 -0.948 12.905 1.00 90.00 115 THR A N 1
ATOM 842 C CA . THR A 1 115 ? 13.619 -0.046 12.689 1.00 90.00 115 THR A CA 1
ATOM 843 C C . THR A 1 115 ? 12.543 -0.687 11.817 1.00 90.00 115 THR A C 1
ATOM 845 O O . THR A 1 115 ? 12.814 -1.502 10.931 1.00 90.00 115 THR A O 1
ATOM 848 N N . HIS A 1 116 ? 11.297 -0.311 12.084 1.00 93.69 116 HIS A N 1
ATOM 849 C CA . HIS A 1 116 ? 10.168 -0.493 11.190 1.00 93.69 116 HIS A CA 1
ATOM 850 C C . HIS A 1 116 ? 10.009 0.742 10.316 1.00 93.69 116 HIS A C 1
ATOM 852 O O . HIS A 1 116 ? 9.983 1.855 10.836 1.00 93.69 116 HIS A O 1
ATOM 858 N N . LEU A 1 117 ? 9.833 0.552 9.011 1.00 95.62 117 LEU A N 1
ATOM 859 C CA . LEU A 1 117 ? 9.360 1.616 8.130 1.00 95.62 117 LEU A CA 1
ATOM 860 C C . LEU A 1 117 ? 7.839 1.714 8.236 1.00 95.62 117 LEU A C 1
ATOM 862 O O . LEU A 1 117 ? 7.152 0.697 8.127 1.00 95.62 117 LEU A O 1
ATOM 866 N N . LEU A 1 118 ? 7.317 2.918 8.447 1.00 96.88 118 LEU A N 1
ATOM 867 C CA . LEU A 1 118 ? 5.888 3.141 8.624 1.00 96.88 118 LEU A CA 1
ATOM 868 C C . LEU A 1 118 ? 5.235 3.596 7.321 1.00 96.88 118 LEU A C 1
ATOM 870 O O . LEU A 1 118 ? 5.635 4.595 6.728 1.00 96.88 118 LEU A O 1
ATOM 874 N N . PHE A 1 119 ? 4.190 2.882 6.907 1.00 97.44 119 PHE A N 1
ATOM 875 C CA . PHE A 1 119 ? 3.416 3.204 5.712 1.00 97.44 119 PHE A CA 1
ATOM 876 C C . PHE A 1 119 ? 1.930 3.332 6.047 1.00 97.44 119 PHE A C 1
ATOM 878 O O . PHE A 1 119 ? 1.278 2.318 6.305 1.00 97.44 119 PHE A O 1
ATOM 885 N N . PRO A 1 120 ? 1.350 4.541 6.021 1.00 97.44 120 PRO A N 1
ATOM 886 C CA . PRO A 1 120 ? -0.101 4.697 6.061 1.00 97.44 120 PRO A CA 1
ATOM 887 C C . PRO A 1 120 ? -0.762 4.040 4.838 1.00 97.44 120 PRO A C 1
ATOM 889 O O . PRO A 1 120 ? -0.318 4.210 3.697 1.00 97.44 120 PRO A O 1
ATOM 892 N N . ILE A 1 121 ? -1.836 3.280 5.067 1.00 97.31 121 ILE A N 1
ATOM 893 C CA . ILE A 1 121 ? -2.554 2.548 4.015 1.00 97.31 121 ILE A CA 1
ATOM 894 C C . ILE A 1 121 ? -4.074 2.595 4.175 1.00 97.31 121 ILE A C 1
ATOM 896 O O . ILE A 1 121 ? -4.629 2.768 5.265 1.00 97.31 121 ILE A O 1
ATOM 900 N N . HIS A 1 122 ? -4.760 2.360 3.060 1.00 97.12 122 HIS A N 1
ATOM 901 C CA . HIS A 1 122 ? -6.189 2.078 3.008 1.00 97.12 122 HIS A CA 1
ATOM 902 C C . HIS A 1 122 ? -6.382 0.563 2.901 1.00 97.12 122 HIS A C 1
ATOM 904 O O . HIS A 1 122 ? -5.881 -0.058 1.963 1.00 97.12 122 HIS A O 1
ATOM 910 N N . ALA A 1 123 ? -7.099 -0.040 3.853 1.00 96.06 123 ALA A N 1
ATOM 911 C CA . ALA A 1 123 ? -7.300 -1.488 3.913 1.00 96.06 123 ALA A CA 1
ATOM 912 C C . ALA A 1 123 ? -7.902 -2.034 2.613 1.00 96.06 123 ALA A C 1
ATOM 914 O O . ALA A 1 123 ? -7.459 -3.064 2.114 1.00 96.06 123 ALA A O 1
ATOM 915 N N . LEU A 1 124 ? -8.840 -1.290 2.017 1.00 96.31 124 LEU A N 1
ATOM 916 C CA . LEU A 1 124 ? -9.469 -1.653 0.751 1.00 96.31 124 LEU A CA 1
ATOM 917 C C . LEU A 1 124 ? -8.474 -1.694 -0.422 1.00 96.31 124 LEU A C 1
ATOM 919 O O . LEU A 1 124 ? -8.583 -2.572 -1.273 1.00 96.31 124 LEU A O 1
ATOM 923 N N . VAL A 1 125 ? -7.478 -0.801 -0.451 1.00 96.81 125 VAL A N 1
ATOM 924 C CA . VAL A 1 125 ? -6.428 -0.799 -1.487 1.00 96.81 125 VAL A CA 1
ATOM 925 C C . VAL A 1 125 ? -5.569 -2.056 -1.372 1.00 96.81 125 VAL A C 1
ATOM 927 O O . VAL A 1 125 ? -5.355 -2.744 -2.367 1.00 96.81 125 VAL A O 1
ATOM 930 N N . LEU A 1 126 ? -5.138 -2.413 -0.157 1.00 95.50 126 LEU A N 1
ATOM 931 C CA . LEU A 1 126 ? -4.406 -3.663 0.061 1.00 95.50 126 LEU A CA 1
ATOM 932 C C . LEU A 1 126 ? -5.259 -4.885 -0.282 1.00 95.50 126 LEU A C 1
ATOM 934 O O . LEU A 1 126 ? -4.801 -5.754 -1.019 1.00 95.50 126 LEU A O 1
ATOM 938 N N . ALA A 1 127 ? -6.506 -4.937 0.190 1.00 95.25 127 ALA A N 1
ATOM 939 C CA . ALA A 1 127 ? -7.415 -6.041 -0.097 1.00 95.25 127 ALA A CA 1
ATOM 940 C C . ALA A 1 127 ? -7.620 -6.221 -1.610 1.00 95.25 127 ALA A C 1
ATOM 942 O O . ALA A 1 127 ? -7.571 -7.342 -2.097 1.00 95.25 127 ALA A O 1
ATOM 943 N N . ALA A 1 128 ? -7.764 -5.135 -2.378 1.00 95.38 128 ALA A N 1
ATOM 944 C CA . ALA A 1 128 ? -7.992 -5.182 -3.824 1.00 95.38 128 ALA A CA 1
ATOM 945 C C . ALA A 1 128 ? -6.776 -5.611 -4.668 1.00 95.38 128 ALA A C 1
ATOM 947 O O . ALA A 1 128 ? -6.951 -5.992 -5.839 1.00 95.38 128 ALA A O 1
ATOM 948 N N . HIS A 1 129 ? -5.567 -5.561 -4.099 1.00 94.06 129 HIS A N 1
ATOM 949 C CA . HIS A 1 129 ? -4.311 -5.819 -4.811 1.00 94.06 129 HIS A CA 1
ATOM 950 C C . HIS A 1 129 ? -3.478 -6.979 -4.244 1.00 94.06 129 HIS A C 1
ATOM 952 O O . HIS A 1 129 ? -2.643 -7.523 -4.967 1.00 94.06 129 HIS A O 1
ATOM 958 N N . CYS A 1 130 ? -3.713 -7.415 -3.005 1.00 93.12 130 CYS A N 1
ATOM 959 C CA . CYS A 1 130 ? -2.926 -8.452 -2.340 1.00 93.12 130 CYS A CA 1
ATOM 960 C C . CYS A 1 130 ? -3.775 -9.694 -2.026 1.00 93.12 130 CYS A C 1
ATOM 962 O O . CYS A 1 130 ? -4.400 -9.782 -0.974 1.00 93.12 130 CYS A O 1
ATOM 964 N N . SER A 1 131 ? -3.742 -10.708 -2.899 1.00 92.75 131 SER A N 1
ATOM 965 C CA . SER A 1 131 ? -4.553 -11.932 -2.745 1.00 92.75 131 SER A CA 1
ATOM 966 C C . SER A 1 131 ? -4.130 -12.860 -1.601 1.00 92.75 131 SER A C 1
ATOM 968 O O . SER A 1 131 ? -4.904 -13.724 -1.202 1.00 92.75 131 SER A O 1
ATOM 970 N N . LYS A 1 132 ? -2.913 -12.692 -1.069 1.00 91.12 132 LYS A N 1
ATOM 971 C CA . LYS A 1 132 ? -2.353 -13.521 0.014 1.00 91.12 132 LYS A CA 1
ATOM 972 C C . LYS A 1 132 ? -2.282 -12.807 1.367 1.00 91.12 132 LYS A C 1
ATOM 974 O O . LYS A 1 132 ? -1.766 -13.383 2.321 1.00 91.12 132 LYS A O 1
ATOM 979 N N . LEU A 1 133 ? -2.725 -11.552 1.447 1.00 90.06 133 LEU A N 1
ATOM 980 C CA . LEU A 1 133 ? -2.697 -10.812 2.705 1.00 90.06 133 LEU A CA 1
ATOM 981 C C . LEU A 1 133 ? -3.810 -11.342 3.628 1.00 90.06 133 LEU A C 1
ATOM 983 O O . LEU A 1 133 ? -4.931 -11.531 3.148 1.00 90.06 133 LEU A O 1
ATOM 987 N N . PRO A 1 134 ? -3.551 -11.569 4.929 1.00 88.12 134 PRO A N 1
ATOM 988 C CA . PRO A 1 134 ? -4.625 -11.843 5.876 1.00 88.12 134 PRO A CA 1
ATOM 989 C C . PRO A 1 134 ? -5.612 -10.673 5.950 1.00 88.12 134 PRO A C 1
ATOM 991 O O . PRO A 1 134 ? -5.283 -9.532 5.614 1.00 88.12 134 PRO A O 1
ATOM 994 N N . HIS A 1 135 ? -6.822 -10.957 6.433 1.00 89.88 135 HIS A N 1
ATOM 995 C CA . HIS A 1 135 ? -7.786 -9.905 6.731 1.00 89.88 135 HIS A CA 1
ATOM 996 C C . HIS A 1 135 ? -7.206 -8.955 7.777 1.00 89.88 135 HIS A C 1
ATOM 998 O O . HIS A 1 135 ? -6.685 -9.385 8.808 1.00 89.88 135 HIS A O 1
ATOM 1004 N N . LEU A 1 136 ? -7.296 -7.661 7.486 1.00 90.56 136 LEU A N 1
ATOM 1005 C CA . LEU A 1 136 ? -6.882 -6.631 8.422 1.00 90.56 136 LEU A CA 1
ATOM 1006 C C . LEU A 1 136 ? -7.945 -6.474 9.515 1.00 90.56 136 LEU A C 1
ATOM 1008 O O . LEU A 1 136 ? -9.127 -6.708 9.243 1.00 90.56 136 LEU A O 1
ATOM 1012 N N . PRO A 1 137 ? -7.551 -6.092 10.741 1.00 89.88 137 PRO A N 1
ATOM 1013 C CA . PRO A 1 137 ? -8.522 -5.739 11.765 1.00 89.88 137 PRO A CA 1
ATOM 1014 C C . PRO A 1 137 ? -9.424 -4.594 11.272 1.00 89.88 137 PRO A C 1
ATOM 1016 O O . PRO A 1 137 ? -9.029 -3.819 10.398 1.00 89.88 137 PRO A O 1
ATOM 1019 N N . PRO A 1 138 ? -10.649 -4.471 11.803 1.00 87.81 138 PRO A N 1
ATOM 1020 C CA . PRO A 1 138 ? -11.503 -3.347 11.455 1.00 87.81 138 PRO A CA 1
ATOM 1021 C C . PRO A 1 138 ? -10.815 -2.028 11.850 1.00 87.81 138 PRO A C 1
ATOM 1023 O O . PRO A 1 138 ? -10.178 -1.962 12.907 1.00 87.81 138 PRO A O 1
ATOM 1026 N N . PRO A 1 139 ? -10.931 -0.972 11.027 1.00 84.94 139 PRO A N 1
ATOM 1027 C CA . PRO A 1 139 ? -10.364 0.324 11.367 1.00 84.94 139 PRO A CA 1
ATOM 1028 C C . PRO A 1 139 ? -11.025 0.880 12.628 1.00 84.94 139 PRO A C 1
ATOM 1030 O O . PRO A 1 139 ? -12.215 0.664 12.873 1.00 84.94 139 PRO A O 1
ATOM 1033 N N . ALA A 1 140 ? -10.262 1.637 13.415 1.00 83.88 140 ALA A N 1
ATOM 1034 C CA . ALA A 1 140 ? -10.825 2.309 14.574 1.00 83.88 140 ALA A CA 1
ATOM 1035 C C . ALA A 1 140 ? -11.854 3.378 14.145 1.00 83.88 140 ALA A C 1
ATOM 1037 O O . ALA A 1 140 ? -11.720 3.969 13.063 1.00 83.88 140 ALA A O 1
ATOM 1038 N N . PRO A 1 141 ? -12.868 3.664 14.985 1.00 80.31 141 PRO A N 1
ATOM 1039 C CA . PRO A 1 141 ? -13.814 4.742 14.729 1.00 80.31 141 PRO A CA 1
ATOM 1040 C C . PRO A 1 141 ? -13.079 6.066 14.508 1.00 80.31 141 PRO A C 1
ATOM 1042 O O . PRO A 1 141 ? -12.175 6.427 15.264 1.00 80.31 141 PRO A O 1
ATOM 1045 N N . ARG A 1 142 ? -13.466 6.799 13.463 1.00 78.06 142 ARG A N 1
ATOM 1046 C CA . ARG A 1 142 ? -12.871 8.104 13.157 1.00 78.06 142 ARG A CA 1
ATOM 1047 C C . ARG A 1 142 ? -13.455 9.168 14.079 1.00 78.06 142 ARG A C 1
ATOM 1049 O O . ARG A 1 142 ? -14.674 9.295 14.174 1.00 78.06 142 ARG A O 1
ATOM 1056 N N . ALA A 1 143 ? -12.585 9.955 14.706 1.00 79.06 143 ALA A N 1
ATOM 1057 C CA . ALA A 1 143 ? -12.980 11.198 15.352 1.00 79.06 143 ALA A CA 1
ATOM 1058 C C . ALA A 1 143 ? -12.953 12.343 14.326 1.00 79.06 143 ALA A C 1
ATOM 1060 O O . ALA A 1 143 ? -12.276 12.267 13.302 1.00 79.06 143 ALA A O 1
ATOM 1061 N N . SER A 1 144 ? -13.678 13.428 14.599 1.00 80.25 144 SER A N 1
ATOM 1062 C CA . SER A 1 144 ? -13.764 14.582 13.690 1.00 80.25 144 SER A CA 1
ATOM 1063 C C . SER A 1 144 ? -12.437 15.331 13.504 1.00 80.25 144 SER A C 1
ATOM 1065 O O . SER A 1 144 ? -12.256 15.995 12.488 1.00 80.25 144 SER A O 1
ATOM 1067 N N . VAL A 1 145 ? -11.519 15.225 14.471 1.00 89.88 145 VAL A N 1
ATOM 1068 C CA . VAL A 1 145 ? -10.262 16.000 14.536 1.00 89.88 145 VAL A CA 1
ATOM 1069 C C . VAL A 1 145 ? -9.005 15.130 14.614 1.00 89.88 145 VAL A C 1
ATOM 1071 O O . VAL A 1 145 ? -7.891 15.637 14.747 1.00 89.88 145 VAL A O 1
ATOM 1074 N N . SER A 1 146 ? -9.152 13.807 14.570 1.00 92.56 146 SER A N 1
ATOM 1075 C CA . SER A 1 146 ? -8.021 12.885 14.606 1.00 92.56 146 SER A CA 1
ATOM 1076 C C . SER A 1 146 ? -8.363 11.552 13.955 1.00 92.56 146 SER A C 1
ATOM 1078 O O . SER A 1 146 ? -9.506 11.089 13.971 1.00 92.56 146 SER A O 1
ATOM 1080 N N . VAL A 1 147 ? -7.340 10.914 13.392 1.00 93.88 147 VAL A N 1
ATOM 1081 C CA . VAL A 1 147 ? -7.418 9.536 12.909 1.00 93.88 147 VAL A CA 1
ATOM 1082 C C . VAL A 1 147 ? -6.657 8.632 13.860 1.00 93.88 147 VAL A C 1
ATOM 1084 O O . VAL A 1 147 ? -5.509 8.905 14.210 1.00 93.88 147 VAL A O 1
ATOM 1087 N N . HIS A 1 148 ? -7.313 7.561 14.293 1.00 95.06 148 HIS A N 1
ATOM 1088 C CA . HIS A 1 148 ? -6.709 6.526 15.117 1.00 95.06 148 HIS A CA 1
ATOM 1089 C C . HIS A 1 148 ? -6.378 5.335 14.220 1.00 95.06 148 HIS A C 1
ATOM 1091 O O . HIS A 1 148 ? -7.271 4.701 13.662 1.00 95.06 148 HIS A O 1
ATOM 1097 N N . LEU A 1 149 ? -5.088 5.086 14.013 1.00 95.75 149 LEU A N 1
ATOM 1098 C CA . LEU A 1 149 ? -4.599 4.138 13.022 1.00 95.75 149 LEU A CA 1
ATOM 1099 C C . LEU A 1 149 ? -3.997 2.922 13.735 1.00 95.75 149 LEU A C 1
ATOM 1101 O O . LEU A 1 149 ? -2.941 3.069 14.354 1.00 95.75 149 LEU A O 1
ATOM 1105 N N . PRO A 1 150 ? -4.616 1.730 13.668 1.00 96.06 150 PRO A N 1
ATOM 1106 C CA . PRO A 1 150 ? -3.958 0.493 14.083 1.00 96.06 150 PRO A CA 1
ATOM 1107 C C . PRO A 1 150 ? -2.644 0.288 13.324 1.00 96.06 150 PRO A C 1
ATOM 1109 O O . PRO A 1 150 ? -2.573 0.475 12.103 1.00 96.06 150 PRO A O 1
ATOM 1112 N N . VAL A 1 151 ? -1.609 -0.108 14.063 1.00 95.81 151 VAL A N 1
ATOM 1113 C CA . VAL A 1 151 ? -0.279 -0.395 13.526 1.00 95.81 151 VAL A CA 1
ATOM 1114 C C . VAL A 1 151 ? -0.138 -1.895 13.309 1.00 95.81 151 VAL A C 1
ATOM 1116 O O . VAL A 1 151 ? -0.299 -2.694 14.228 1.00 95.81 151 VAL A O 1
ATOM 1119 N N . LEU A 1 152 ? 0.169 -2.281 12.075 1.00 95.44 152 LEU A N 1
ATOM 1120 C CA . LEU A 1 152 ? 0.222 -3.666 11.634 1.00 95.44 152 LEU A CA 1
ATOM 1121 C C . LEU A 1 152 ? 1.661 -4.061 11.293 1.00 95.44 152 LEU A C 1
ATOM 1123 O O . LEU A 1 152 ? 2.184 -3.605 10.271 1.00 95.44 152 LEU A O 1
ATOM 1127 N N . PRO A 1 153 ? 2.319 -4.904 12.104 1.00 94.44 153 PRO A N 1
ATOM 1128 C CA . PRO A 1 153 ? 3.652 -5.387 11.781 1.00 94.44 153 PRO A CA 1
ATOM 1129 C C . PRO A 1 153 ? 3.604 -6.339 10.580 1.00 94.44 153 PRO A C 1
ATOM 1131 O O . PRO A 1 153 ? 2.783 -7.255 10.530 1.00 94.44 153 PRO A O 1
ATOM 1134 N N . LEU A 1 154 ? 4.505 -6.143 9.614 1.00 93.25 154 LEU A N 1
ATOM 1135 C CA . LEU A 1 154 ? 4.639 -7.020 8.450 1.00 93.25 154 LEU A CA 1
ATOM 1136 C C . LEU A 1 154 ? 6.112 -7.175 8.055 1.00 93.25 154 LEU A C 1
ATOM 1138 O O . LEU A 1 154 ? 6.813 -6.199 7.793 1.00 93.25 154 LEU A O 1
ATOM 1142 N N . ALA A 1 155 ? 6.579 -8.420 7.975 1.00 92.44 155 ALA A N 1
ATOM 1143 C CA . ALA A 1 155 ? 7.926 -8.729 7.513 1.00 92.44 155 ALA A CA 1
ATOM 1144 C C . ALA A 1 155 ? 7.939 -8.964 5.995 1.00 92.44 155 ALA A C 1
ATOM 1146 O O . ALA A 1 155 ? 7.160 -9.765 5.479 1.00 92.44 155 ALA A O 1
ATOM 1147 N N . LEU A 1 156 ? 8.844 -8.289 5.285 1.00 91.25 156 LEU A N 1
ATOM 1148 C CA . LEU A 1 156 ? 9.020 -8.399 3.836 1.00 91.25 156 LEU A CA 1
ATOM 1149 C C . LEU A 1 156 ? 10.465 -8.776 3.486 1.00 91.25 156 LEU A C 1
ATOM 1151 O O . LEU A 1 156 ? 11.375 -8.468 4.255 1.00 91.25 156 LEU A O 1
ATOM 1155 N N . PRO A 1 157 ? 10.724 -9.377 2.310 1.00 89.56 157 PRO A N 1
ATOM 1156 C CA . PRO A 1 157 ? 12.093 -9.627 1.851 1.00 89.56 157 PRO A CA 1
ATOM 1157 C C . PRO A 1 157 ? 12.948 -8.351 1.798 1.00 89.56 157 PRO A C 1
ATOM 1159 O O . PRO A 1 157 ? 14.116 -8.376 2.170 1.00 89.56 157 PRO A O 1
ATOM 1162 N N . SER A 1 158 ? 12.342 -7.235 1.383 1.00 89.81 158 SER A N 1
ATOM 1163 C CA . SER A 1 158 ? 12.929 -5.896 1.425 1.00 89.81 158 SER A CA 1
ATOM 1164 C C . SER A 1 158 ? 11.847 -4.884 1.798 1.00 89.81 158 SER A C 1
ATOM 1166 O O . SER A 1 158 ? 10.960 -4.589 0.997 1.00 89.81 158 SER A O 1
ATOM 1168 N N . ALA A 1 159 ? 11.899 -4.368 3.025 1.00 92.00 159 ALA A N 1
ATOM 1169 C CA . ALA A 1 159 ? 10.996 -3.325 3.500 1.00 92.00 159 ALA A CA 1
ATOM 1170 C C . ALA A 1 159 ? 11.154 -1.999 2.725 1.00 92.00 159 ALA A C 1
ATOM 1172 O O . ALA A 1 159 ? 10.126 -1.433 2.352 1.00 92.00 159 ALA A O 1
ATOM 1173 N N . PRO A 1 160 ? 12.373 -1.515 2.390 1.00 90.19 160 PRO A N 1
ATOM 1174 C CA . PRO A 1 160 ? 12.529 -0.286 1.601 1.00 90.19 160 PRO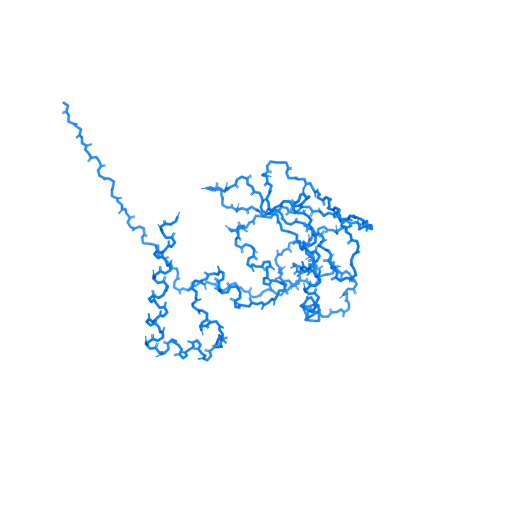 A CA 1
ATOM 1175 C C . PRO A 1 160 ? 11.871 -0.354 0.214 1.00 90.19 160 PRO A C 1
ATOM 1177 O O . PRO A 1 160 ? 11.292 0.630 -0.251 1.00 90.19 160 PRO A O 1
ATOM 1180 N N . ALA A 1 161 ? 11.891 -1.533 -0.421 1.00 92.25 161 ALA A N 1
ATOM 1181 C CA . ALA A 1 161 ? 11.283 -1.750 -1.734 1.00 92.25 161 ALA A CA 1
ATOM 1182 C C . ALA A 1 161 ? 9.746 -1.645 -1.724 1.00 92.25 161 ALA A C 1
ATOM 1184 O O . ALA A 1 161 ? 9.130 -1.492 -2.780 1.00 92.25 161 ALA A O 1
ATOM 1185 N N . PHE A 1 162 ? 9.106 -1.696 -0.550 1.00 94.94 162 PHE A N 1
ATOM 1186 C CA . PHE A 1 162 ? 7.653 -1.582 -0.451 1.00 94.94 162 PHE A CA 1
ATOM 1187 C C . PHE A 1 162 ? 7.127 -0.227 -0.928 1.00 94.94 162 PHE A C 1
ATOM 1189 O O . PHE A 1 162 ? 6.019 -0.172 -1.448 1.00 94.94 162 PHE A O 1
ATOM 1196 N N . SER A 1 163 ? 7.914 0.846 -0.813 1.00 94.94 163 SER A N 1
ATOM 1197 C CA . SER A 1 163 ? 7.540 2.181 -1.307 1.00 94.94 163 SER A CA 1
ATOM 1198 C C . SER A 1 163 ? 7.104 2.170 -2.782 1.00 94.94 163 SER A C 1
ATOM 1200 O O . SER A 1 163 ? 6.115 2.806 -3.144 1.00 94.94 163 SER A O 1
ATOM 1202 N N . ILE A 1 164 ? 7.779 1.369 -3.612 1.00 95.25 164 ILE A N 1
ATOM 1203 C CA . ILE A 1 164 ? 7.481 1.194 -5.039 1.00 95.25 164 ILE A CA 1
ATOM 1204 C C . ILE A 1 164 ? 6.114 0.524 -5.223 1.00 95.25 164 ILE A C 1
ATOM 1206 O O . ILE A 1 164 ? 5.283 0.983 -6.008 1.00 95.25 164 ILE A O 1
ATOM 1210 N N . LEU A 1 165 ? 5.864 -0.552 -4.470 1.00 94.69 165 LEU A N 1
ATOM 1211 C CA . LEU A 1 165 ? 4.598 -1.289 -4.511 1.00 94.69 165 LEU A CA 1
ATOM 1212 C C . LEU A 1 165 ? 3.443 -0.444 -3.974 1.00 94.69 165 LEU A C 1
ATOM 1214 O O . LEU A 1 165 ? 2.364 -0.440 -4.560 1.00 94.69 165 LEU A O 1
ATOM 1218 N N . HIS A 1 166 ? 3.676 0.293 -2.888 1.00 95.69 166 HIS A N 1
ATOM 1219 C CA . HIS A 1 166 ? 2.715 1.215 -2.296 1.00 95.69 166 HIS A CA 1
ATOM 1220 C C . HIS A 1 166 ? 2.269 2.249 -3.324 1.00 95.69 166 HIS A C 1
ATOM 1222 O O . HIS A 1 166 ? 1.083 2.302 -3.633 1.00 95.69 166 HIS A O 1
ATOM 1228 N N . ALA A 1 167 ? 3.203 2.966 -3.955 1.00 95.50 167 ALA A N 1
ATOM 1229 C CA . ALA A 1 167 ? 2.885 3.939 -4.999 1.00 95.50 167 ALA A CA 1
ATOM 1230 C C . ALA A 1 167 ? 2.141 3.311 -6.193 1.00 95.50 167 ALA A C 1
ATOM 1232 O O . ALA A 1 167 ? 1.177 3.890 -6.708 1.00 95.50 167 ALA A O 1
ATOM 1233 N N . PHE A 1 168 ? 2.549 2.112 -6.620 1.00 96.38 168 PHE A N 1
ATOM 1234 C CA . PHE A 1 168 ? 1.899 1.403 -7.720 1.00 96.38 168 PHE A CA 1
ATOM 1235 C C . PHE A 1 168 ? 0.453 1.012 -7.401 1.00 96.38 168 PHE A C 1
ATOM 1237 O O . PHE A 1 168 ? -0.408 1.173 -8.260 1.00 96.38 168 PHE A O 1
ATOM 1244 N N . MET A 1 169 ? 0.150 0.563 -6.180 1.00 95.50 169 MET A N 1
ATOM 1245 C CA . MET A 1 169 ? -1.216 0.179 -5.798 1.00 95.50 169 MET A CA 1
ATOM 1246 C C . MET A 1 169 ? -2.219 1.335 -5.920 1.00 95.50 169 MET A C 1
ATOM 1248 O O . MET A 1 169 ? -3.376 1.091 -6.250 1.00 95.50 169 MET A O 1
ATOM 1252 N N . TYR A 1 170 ? -1.789 2.584 -5.705 1.00 96.69 170 TYR A N 1
ATOM 1253 C CA . TYR A 1 170 ? -2.652 3.759 -5.878 1.00 96.69 170 TYR A CA 1
ATOM 1254 C C . TYR A 1 170 ? -2.675 4.272 -7.319 1.00 96.69 170 TYR A C 1
ATOM 1256 O O . TYR A 1 170 ? -3.725 4.657 -7.819 1.00 96.69 170 TYR A O 1
ATOM 1264 N N . THR A 1 171 ? -1.525 4.309 -7.992 1.00 95.25 171 THR A N 1
ATOM 1265 C CA . THR A 1 171 ? -1.390 5.038 -9.268 1.00 95.25 171 THR A CA 1
ATOM 1266 C C . THR A 1 171 ? -1.431 4.147 -10.505 1.00 95.25 171 THR A C 1
ATOM 1268 O O . THR A 1 171 ? -1.668 4.646 -11.601 1.00 95.25 171 THR A O 1
ATOM 1271 N N . HIS A 1 172 ? -1.153 2.849 -10.351 1.00 93.25 172 HIS A N 1
ATOM 1272 C CA . HIS A 1 172 ? -0.962 1.863 -11.426 1.00 93.25 172 HIS A CA 1
ATOM 1273 C C . HIS A 1 172 ? 0.024 2.319 -12.518 1.00 93.25 172 HIS A C 1
ATOM 1275 O O . HIS A 1 172 ? -0.030 1.876 -13.666 1.00 93.25 172 HIS A O 1
ATOM 1281 N N . ARG A 1 173 ? 0.970 3.192 -12.150 1.00 91.12 173 ARG A N 1
ATOM 1282 C CA . ARG A 1 173 ? 2.003 3.731 -13.038 1.00 91.12 173 ARG A CA 1
ATOM 1283 C C . ARG A 1 173 ? 3.178 2.773 -13.170 1.00 91.12 173 ARG A C 1
ATOM 1285 O O . ARG A 1 173 ? 4.097 2.769 -12.350 1.00 91.12 173 ARG A O 1
ATOM 1292 N N . LEU A 1 174 ? 3.148 1.949 -14.216 1.00 88.81 174 LEU A N 1
ATOM 1293 C CA . LEU A 1 174 ? 4.218 0.990 -14.501 1.00 88.81 174 LEU A CA 1
ATOM 1294 C C . LEU A 1 174 ? 5.555 1.681 -14.821 1.00 88.81 174 LEU A C 1
ATOM 1296 O O . LEU A 1 174 ? 6.612 1.156 -14.489 1.00 88.81 174 LEU A O 1
ATOM 1300 N N . ASP A 1 175 ? 5.517 2.866 -15.425 1.00 87.25 175 ASP A N 1
ATOM 1301 C CA . ASP A 1 175 ? 6.697 3.682 -15.715 1.00 87.25 175 ASP A CA 1
ATOM 1302 C C . ASP A 1 175 ? 7.450 4.081 -14.436 1.00 87.25 175 ASP A C 1
ATOM 1304 O O . ASP A 1 175 ? 8.673 3.950 -14.370 1.00 87.25 175 ASP A O 1
ATOM 1308 N N . ALA A 1 176 ? 6.721 4.475 -13.388 1.00 88.94 176 ALA A N 1
ATOM 1309 C CA . ALA A 1 176 ? 7.302 4.790 -12.085 1.00 88.94 176 ALA A CA 1
ATOM 1310 C C . ALA A 1 176 ? 7.925 3.549 -11.425 1.00 88.94 176 ALA A C 1
ATOM 1312 O O . ALA A 1 176 ? 9.024 3.628 -10.877 1.00 88.94 176 ALA A O 1
ATOM 1313 N N . VAL A 1 177 ? 7.268 2.388 -11.538 1.00 90.88 177 VAL A N 1
ATOM 1314 C CA . VAL A 1 177 ? 7.804 1.113 -11.030 1.00 90.88 177 VAL A CA 1
ATOM 1315 C C . VAL A 1 177 ? 9.104 0.745 -11.732 1.00 90.88 177 VAL A C 1
ATOM 1317 O O . VAL A 1 177 ? 10.087 0.414 -11.078 1.00 90.88 177 VAL A O 1
ATOM 1320 N N . LEU A 1 178 ? 9.130 0.816 -13.062 1.00 88.94 178 LEU A N 1
ATOM 1321 C CA . LEU A 1 178 ? 10.311 0.451 -13.838 1.00 88.94 178 LEU A CA 1
ATOM 1322 C C . LEU A 1 178 ? 11.482 1.399 -13.586 1.00 88.94 178 LEU A C 1
ATOM 1324 O O . LEU A 1 178 ? 12.605 0.925 -13.468 1.00 88.94 178 LEU A O 1
ATOM 1328 N N . THR A 1 179 ? 11.214 2.698 -13.435 1.00 88.25 179 THR A N 1
ATOM 1329 C CA . THR A 1 179 ? 12.237 3.692 -13.065 1.00 88.25 179 THR A CA 1
ATOM 1330 C C . THR A 1 179 ? 12.823 3.414 -11.682 1.00 88.25 179 THR A C 1
ATOM 1332 O O . THR A 1 179 ? 14.017 3.589 -11.471 1.00 88.25 179 THR A O 1
ATOM 1335 N N . ALA A 1 180 ? 11.996 2.971 -10.732 1.00 88.69 180 ALA A N 1
ATOM 1336 C CA . ALA A 1 180 ? 12.452 2.678 -9.378 1.00 88.69 180 ALA A CA 1
ATOM 1337 C C . ALA A 1 180 ? 13.219 1.347 -9.270 1.00 88.69 180 ALA A C 1
ATOM 1339 O O . ALA A 1 180 ? 14.023 1.182 -8.357 1.00 88.69 180 ALA A O 1
ATOM 1340 N N . LEU A 1 181 ? 12.969 0.392 -10.174 1.00 87.38 181 LEU A N 1
ATOM 1341 C CA . LEU A 1 181 ? 13.640 -0.915 -10.184 1.00 87.38 181 LEU A CA 1
ATOM 1342 C C . LEU A 1 181 ? 14.895 -0.952 -11.059 1.00 87.38 181 LEU A C 1
ATOM 1344 O O . LEU A 1 181 ? 15.764 -1.795 -10.837 1.00 87.38 181 LEU A O 1
ATOM 1348 N N . PHE A 1 182 ? 14.978 -0.087 -12.069 1.00 84.31 182 PHE A N 1
ATOM 1349 C CA . PHE A 1 182 ? 16.036 -0.128 -13.066 1.00 84.31 182 PHE A CA 1
ATOM 1350 C C . PHE A 1 182 ? 16.449 1.290 -13.484 1.00 84.31 182 PHE A C 1
ATOM 1352 O O . PHE A 1 182 ? 15.578 2.132 -13.716 1.00 84.31 182 PHE A O 1
ATOM 1359 N N . PRO A 1 183 ? 17.749 1.546 -13.716 1.00 82.00 183 PRO A N 1
ATOM 1360 C CA . PRO A 1 183 ? 18.230 2.815 -14.257 1.00 82.00 183 PRO A CA 1
ATOM 1361 C C . PRO A 1 183 ? 17.970 2.898 -15.773 1.00 82.00 183 PRO A C 1
ATOM 1363 O O . PRO A 1 183 ? 18.890 2.938 -16.596 1.00 82.00 183 PRO A O 1
ATOM 1366 N N . ILE A 1 184 ? 16.693 2.864 -16.162 1.00 80.94 184 ILE A N 1
ATOM 1367 C CA . ILE A 1 184 ? 16.247 2.903 -17.558 1.00 80.94 184 ILE A CA 1
ATOM 1368 C C . ILE A 1 184 ? 16.226 4.363 -18.036 1.00 80.94 184 ILE A C 1
ATOM 1370 O O . ILE A 1 184 ? 15.591 5.203 -17.397 1.00 80.94 184 ILE A O 1
ATOM 1374 N N . PRO A 1 185 ? 16.843 4.688 -19.189 1.00 79.44 185 PRO A N 1
ATOM 1375 C CA . PRO A 1 185 ? 16.772 6.035 -19.740 1.00 79.44 185 PRO A CA 1
ATOM 1376 C C . PRO A 1 185 ? 15.318 6.433 -20.063 1.00 79.44 185 PRO A C 1
ATOM 1378 O O . PRO A 1 185 ? 14.607 5.631 -20.680 1.00 79.44 185 PRO A O 1
ATOM 1381 N N . PRO A 1 186 ? 14.881 7.676 -19.776 1.00 78.56 186 PRO A N 1
ATOM 1382 C CA . PRO A 1 186 ? 13.487 8.107 -19.953 1.00 78.56 186 PRO A CA 1
ATOM 1383 C C . PRO A 1 186 ? 12.902 7.819 -21.342 1.00 78.56 186 PRO A C 1
ATOM 1385 O O . PRO A 1 186 ? 11.751 7.401 -21.464 1.00 78.56 186 PRO A O 1
ATOM 1388 N N . ARG A 1 187 ? 13.716 7.945 -22.402 1.00 76.81 187 ARG A N 1
ATOM 1389 C CA . ARG A 1 187 ? 13.313 7.662 -23.793 1.00 76.81 187 ARG A CA 1
ATOM 1390 C C . ARG A 1 187 ? 12.754 6.247 -24.002 1.00 76.81 187 ARG A C 1
ATOM 1392 O O . ARG A 1 187 ? 11.926 6.048 -24.882 1.00 76.81 187 ARG A O 1
ATOM 1399 N N . PHE A 1 188 ? 13.194 5.273 -23.202 1.00 75.56 188 PHE A N 1
ATOM 1400 C CA . PHE A 1 188 ? 12.718 3.893 -23.287 1.00 75.56 188 PHE A CA 1
ATOM 1401 C C . PHE A 1 188 ? 11.399 3.683 -22.538 1.00 75.56 188 PHE A C 1
ATOM 1403 O O . PHE A 1 188 ? 10.641 2.794 -22.914 1.00 75.56 188 PHE A O 1
ATOM 1410 N N . LEU A 1 189 ? 11.095 4.507 -21.529 1.00 77.00 189 LEU A N 1
ATOM 1411 C CA . LEU A 1 189 ? 9.876 4.396 -20.724 1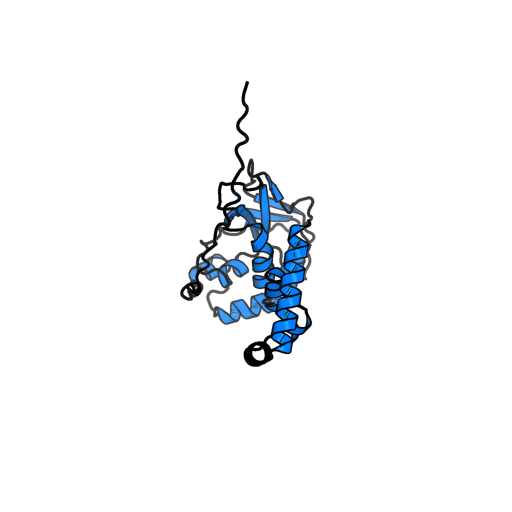.00 77.00 189 LEU A CA 1
ATOM 1412 C C . LEU A 1 189 ? 8.641 4.940 -21.452 1.00 77.00 189 LEU A C 1
ATOM 1414 O O . LEU A 1 189 ? 7.573 4.336 -21.389 1.00 77.00 189 LEU A O 1
ATOM 1418 N N . HIS A 1 190 ? 8.796 6.031 -22.208 1.00 70.31 190 HIS A N 1
ATOM 1419 C CA . HIS A 1 190 ? 7.695 6.675 -22.940 1.00 70.31 190 HIS A CA 1
ATOM 1420 C C . HIS A 1 190 ? 7.075 5.811 -24.049 1.00 70.31 190 HIS A C 1
ATOM 1422 O O . HIS A 1 190 ? 5.984 6.117 -24.524 1.00 70.31 190 HIS A O 1
ATOM 1428 N N . ALA A 1 191 ? 7.745 4.731 -24.456 1.00 65.50 191 ALA A N 1
ATOM 1429 C CA . ALA A 1 191 ? 7.321 3.887 -25.565 1.00 65.50 191 ALA A CA 1
ATOM 1430 C C . ALA A 1 191 ? 7.152 2.412 -25.175 1.00 65.50 191 ALA A C 1
ATOM 1432 O O . ALA A 1 191 ? 7.182 1.570 -26.067 1.00 65.50 191 ALA A O 1
ATOM 1433 N N . LEU A 1 192 ? 6.980 2.068 -23.891 1.00 70.06 192 LEU A N 1
ATOM 1434 C CA . LEU A 1 192 ? 6.868 0.678 -23.419 1.00 70.06 192 LEU A CA 1
ATOM 1435 C C . LEU A 1 192 ? 5.588 -0.018 -23.905 1.00 70.06 192 LEU A C 1
ATOM 1437 O O . LEU A 1 192 ? 4.633 -0.245 -23.169 1.00 70.06 192 LEU A O 1
ATOM 1441 N N . THR A 1 193 ? 5.592 -0.414 -25.169 1.00 77.44 193 THR A N 1
ATOM 1442 C CA . THR A 1 193 ? 4.673 -1.399 -25.726 1.00 77.44 193 THR A CA 1
ATOM 1443 C C . THR A 1 193 ? 5.459 -2.662 -26.039 1.00 77.44 193 THR A C 1
ATOM 1445 O O . THR A 1 193 ? 6.658 -2.607 -26.321 1.00 77.44 193 THR A O 1
ATOM 1448 N N . HIS A 1 194 ? 4.787 -3.813 -26.059 1.00 76.19 194 HIS A N 1
ATOM 1449 C CA . HIS A 1 194 ? 5.412 -5.074 -26.469 1.00 76.19 194 HIS A CA 1
ATOM 1450 C C . HIS A 1 194 ? 6.111 -4.956 -27.838 1.00 76.19 194 HIS A C 1
ATOM 1452 O O . HIS A 1 194 ? 7.192 -5.507 -28.044 1.00 76.19 194 HIS A O 1
ATOM 1458 N N . LYS A 1 195 ? 5.527 -4.183 -28.765 1.00 81.81 195 LYS A N 1
ATOM 1459 C CA . LYS A 1 195 ? 6.094 -3.932 -30.093 1.00 81.81 195 LYS A CA 1
ATOM 1460 C C . LYS A 1 195 ? 7.386 -3.117 -30.017 1.00 81.81 195 LYS A C 1
ATOM 1462 O O . LYS A 1 195 ? 8.367 -3.502 -30.643 1.00 81.81 195 LYS A O 1
ATOM 1467 N N . THR A 1 196 ? 7.404 -2.034 -29.243 1.00 78.44 196 THR A N 1
ATOM 1468 C CA . THR A 1 196 ? 8.590 -1.177 -29.103 1.00 78.44 196 THR A CA 1
ATOM 1469 C C . THR A 1 196 ? 9.719 -1.895 -28.375 1.00 78.44 196 THR A C 1
ATOM 1471 O O . THR A 1 196 ? 10.863 -1.799 -28.800 1.00 78.44 196 THR A O 1
ATOM 1474 N N . VAL A 1 197 ? 9.409 -2.662 -27.322 1.00 80.75 197 VAL A N 1
ATOM 1475 C CA . VAL A 1 197 ? 10.411 -3.474 -26.615 1.00 80.75 197 VAL A CA 1
ATOM 1476 C C . VAL A 1 197 ? 11.029 -4.481 -27.580 1.00 80.75 197 VAL A C 1
ATOM 1478 O O . VAL A 1 197 ? 12.248 -4.572 -27.674 1.00 80.75 197 VAL A O 1
ATOM 1481 N N . ARG A 1 198 ? 10.210 -5.186 -28.369 1.00 82.19 198 ARG A N 1
ATOM 1482 C CA . ARG A 1 198 ? 10.713 -6.135 -29.367 1.00 82.19 198 ARG A CA 1
ATOM 1483 C C . ARG A 1 198 ? 11.550 -5.456 -30.453 1.00 82.19 198 ARG A C 1
ATOM 1485 O O . ARG A 1 198 ? 12.581 -6.002 -30.824 1.00 82.19 198 ARG A O 1
ATOM 1492 N N . ALA A 1 199 ? 11.141 -4.280 -30.924 1.00 83.31 199 ALA A N 1
ATOM 1493 C CA . ALA A 1 199 ? 11.899 -3.504 -31.902 1.00 83.31 199 ALA A CA 1
ATOM 1494 C C . ALA A 1 199 ? 13.249 -3.032 -31.338 1.00 83.31 199 ALA A C 1
ATOM 1496 O O . ALA A 1 199 ? 14.270 -3.191 -31.999 1.00 83.31 199 ALA A O 1
ATOM 1497 N N . ALA A 1 200 ? 13.278 -2.541 -30.095 1.00 78.50 200 ALA A N 1
ATOM 1498 C CA . ALA A 1 200 ? 14.509 -2.150 -29.413 1.00 78.50 200 ALA A CA 1
ATOM 1499 C C . ALA A 1 200 ? 15.456 -3.345 -29.227 1.00 78.50 200 ALA A C 1
ATOM 1501 O O . ALA A 1 200 ? 16.642 -3.220 -29.499 1.00 78.50 200 ALA A O 1
ATOM 1502 N N . LEU A 1 201 ? 14.936 -4.521 -28.851 1.00 80.44 201 LEU A N 1
ATOM 1503 C CA . LEU A 1 201 ? 15.719 -5.761 -28.748 1.00 80.44 201 LEU A CA 1
ATOM 1504 C C . LEU A 1 201 ? 16.226 -6.280 -30.107 1.00 80.44 201 LEU A C 1
ATOM 1506 O O . LEU A 1 201 ? 17.174 -7.055 -30.151 1.00 80.44 201 LEU A O 1
ATOM 1510 N N . GLN A 1 202 ? 15.593 -5.892 -31.214 1.00 87.06 202 GLN A N 1
ATOM 1511 C CA . GLN A 1 202 ? 16.042 -6.224 -32.571 1.00 87.06 202 GLN A CA 1
ATOM 1512 C C . GLN A 1 202 ? 17.005 -5.168 -33.144 1.00 87.06 202 GLN A C 1
ATOM 1514 O O . GLN A 1 202 ? 17.694 -5.437 -34.126 1.00 87.06 202 GLN A O 1
ATOM 1519 N N . SER A 1 203 ? 17.080 -3.986 -32.527 1.00 87.00 203 SER A N 1
ATOM 1520 C CA . SER A 1 203 ? 17.957 -2.881 -32.913 1.00 87.00 203 SER A CA 1
ATOM 1521 C C . SER A 1 203 ? 19.282 -2.965 -32.155 1.00 87.00 203 SER A C 1
ATOM 1523 O O . SER A 1 203 ? 19.362 -2.694 -30.957 1.00 87.00 203 SER A O 1
ATOM 1525 N N . GLY A 1 204 ? 20.361 -3.317 -32.861 1.00 86.88 204 GLY A N 1
ATOM 1526 C CA . GLY A 1 204 ? 21.696 -3.417 -32.260 1.00 86.88 204 GLY A CA 1
ATOM 1527 C C . GLY A 1 204 ? 22.186 -2.101 -31.640 1.00 86.88 204 GLY A C 1
ATOM 1528 O O . GLY A 1 204 ? 22.812 -2.117 -30.582 1.00 86.88 204 GLY A O 1
ATOM 1529 N N . ALA A 1 205 ? 21.856 -0.957 -32.249 1.00 86.75 205 ALA A N 1
ATOM 1530 C CA . ALA A 1 205 ? 22.244 0.359 -31.741 1.00 86.75 205 ALA A CA 1
ATOM 1531 C C . ALA A 1 205 ? 21.510 0.721 -30.438 1.00 86.75 205 ALA A C 1
ATOM 1533 O O . ALA A 1 205 ? 22.134 1.210 -29.492 1.00 86.75 205 ALA A O 1
ATOM 1534 N N . ASP A 1 206 ? 20.205 0.438 -30.357 1.00 83.81 206 ASP A N 1
ATOM 1535 C CA . ASP A 1 206 ? 19.412 0.716 -29.155 1.00 83.81 206 ASP A CA 1
ATOM 1536 C C . ASP A 1 206 ? 19.804 -0.196 -27.996 1.00 83.81 206 ASP A C 1
ATOM 1538 O O . ASP A 1 206 ? 19.948 0.281 -26.867 1.00 83.81 206 ASP A O 1
ATOM 1542 N N . LEU A 1 207 ? 20.045 -1.479 -28.283 1.00 85.12 207 LEU A N 1
ATOM 1543 C CA . LEU A 1 207 ? 20.595 -2.428 -27.319 1.00 85.12 207 LEU A CA 1
ATOM 1544 C C . LEU A 1 207 ? 21.952 -1.974 -26.788 1.00 85.12 207 LEU A C 1
ATOM 1546 O O . LEU A 1 207 ? 22.155 -1.964 -25.575 1.00 85.12 207 LEU A O 1
ATOM 1550 N N . HIS A 1 208 ? 22.869 -1.577 -27.674 1.00 86.69 208 HIS A N 1
ATOM 1551 C CA . HIS A 1 208 ? 24.194 -1.119 -27.269 1.00 86.69 208 HIS A CA 1
ATOM 1552 C C . HIS A 1 208 ? 24.104 0.126 -26.381 1.00 86.69 208 HIS A C 1
ATOM 1554 O O . HIS A 1 208 ? 24.744 0.193 -25.335 1.00 86.69 208 HIS A O 1
ATOM 1560 N N . HIS A 1 209 ? 23.264 1.096 -26.749 1.00 86.06 209 HIS A N 1
ATOM 1561 C CA . HIS A 1 209 ? 23.077 2.306 -25.955 1.00 86.06 209 HIS A CA 1
ATOM 1562 C C . HIS A 1 209 ? 22.432 2.020 -24.591 1.00 86.06 209 HIS A C 1
ATOM 1564 O O . HIS A 1 209 ? 22.825 2.615 -23.587 1.00 86.06 209 HIS A O 1
ATOM 1570 N N . LEU A 1 210 ? 21.441 1.124 -24.530 1.00 83.94 210 LEU A N 1
ATOM 1571 C CA . LEU A 1 210 ? 20.844 0.703 -23.263 1.00 83.94 210 LEU A CA 1
ATOM 1572 C C . LEU A 1 210 ? 21.878 -0.017 -22.392 1.00 83.94 210 LEU A C 1
ATOM 1574 O O . LEU A 1 210 ? 22.016 0.312 -21.219 1.00 83.94 210 LEU A O 1
ATOM 1578 N N . SER A 1 211 ? 22.646 -0.942 -22.973 1.00 86.25 211 SER A N 1
ATOM 1579 C CA . SER A 1 211 ? 23.706 -1.669 -22.271 1.00 86.25 211 SER A CA 1
ATOM 1580 C C . SER A 1 211 ? 24.762 -0.722 -21.708 1.00 86.25 211 SER A C 1
ATOM 1582 O O . SER A 1 211 ? 25.084 -0.812 -20.528 1.00 86.25 211 SER A O 1
ATOM 1584 N N . ALA A 1 212 ? 25.274 0.209 -22.518 1.00 87.12 212 ALA A N 1
ATOM 1585 C CA . ALA A 1 212 ? 26.272 1.182 -22.081 1.00 87.12 212 ALA A CA 1
ATOM 1586 C C . ALA A 1 212 ? 25.757 2.037 -20.913 1.00 87.12 212 ALA A C 1
ATOM 1588 O O . ALA A 1 212 ? 26.475 2.248 -19.937 1.00 87.12 212 ALA A O 1
ATOM 1589 N N . HIS A 1 213 ? 24.492 2.467 -20.975 1.00 86.62 213 HIS A N 1
ATOM 1590 C CA . HIS A 1 213 ? 23.861 3.223 -19.897 1.00 86.62 213 HIS A CA 1
ATOM 1591 C C . HIS A 1 213 ? 23.727 2.404 -18.608 1.00 86.62 213 HIS A C 1
ATOM 1593 O O . HIS A 1 213 ? 24.070 2.893 -17.536 1.00 86.62 213 HIS A O 1
ATOM 1599 N N . LEU A 1 214 ? 23.260 1.154 -18.697 1.00 84.88 214 LEU A N 1
ATOM 1600 C CA . LEU A 1 214 ? 23.123 0.275 -17.532 1.00 84.88 214 LEU A CA 1
ATOM 1601 C C . LEU A 1 214 ? 24.485 -0.037 -16.892 1.00 84.88 214 LEU A C 1
ATOM 1603 O O . LEU A 1 214 ? 24.596 -0.036 -15.668 1.00 84.88 214 LEU A O 1
ATOM 1607 N N . CYS A 1 215 ? 25.530 -0.246 -17.700 1.00 85.31 215 CYS A N 1
ATOM 1608 C CA . CYS A 1 215 ? 26.893 -0.432 -17.203 1.00 85.31 215 CYS A CA 1
ATOM 1609 C C . CYS A 1 215 ? 27.415 0.818 -16.479 1.00 85.31 215 CYS A C 1
ATOM 1611 O O . CYS A 1 215 ? 28.001 0.695 -15.406 1.00 85.31 215 CYS A O 1
ATOM 1613 N N . ALA A 1 216 ? 27.181 2.011 -17.034 1.00 85.69 216 ALA A N 1
ATOM 1614 C CA . ALA A 1 216 ? 27.586 3.266 -16.405 1.00 85.69 216 ALA A CA 1
ATOM 1615 C C . ALA A 1 216 ? 26.828 3.526 -15.092 1.00 85.69 216 ALA A C 1
ATOM 1617 O O . ALA A 1 216 ? 27.444 3.892 -14.094 1.00 85.69 216 ALA A O 1
ATOM 1618 N N . ALA A 1 217 ? 25.515 3.280 -15.069 1.00 82.44 217 ALA A N 1
ATOM 1619 C CA . ALA A 1 217 ? 24.693 3.437 -13.872 1.00 82.44 217 ALA A CA 1
ATOM 1620 C C . ALA A 1 217 ? 25.128 2.481 -12.748 1.00 82.44 217 ALA A C 1
ATOM 1622 O O . ALA A 1 217 ? 25.301 2.906 -11.612 1.00 82.44 217 ALA A O 1
ATOM 1623 N N . SER A 1 218 ? 25.403 1.213 -13.078 1.00 76.75 218 SER A N 1
ATOM 1624 C CA . SER A 1 218 ? 25.910 0.240 -12.104 1.00 76.75 218 SER A CA 1
ATOM 1625 C C . SER A 1 218 ? 27.288 0.609 -11.546 1.00 76.75 218 SER A C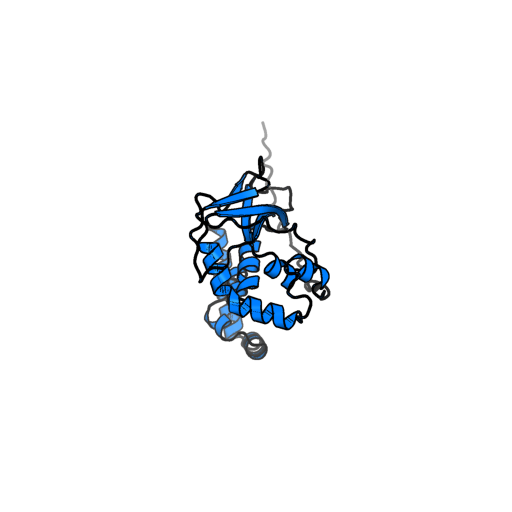 1
ATOM 1627 O O . SER A 1 218 ? 27.589 0.246 -10.412 1.00 76.75 218 SER A O 1
ATOM 1629 N N . ALA A 1 219 ? 28.141 1.278 -12.328 1.00 72.88 219 ALA A N 1
ATOM 1630 C CA . ALA A 1 219 ? 29.458 1.713 -11.869 1.00 72.88 219 ALA A CA 1
ATOM 1631 C C . ALA A 1 219 ? 29.375 2.911 -10.907 1.00 72.88 219 ALA A C 1
ATOM 1633 O O . ALA A 1 219 ? 30.197 3.010 -9.998 1.00 72.88 219 ALA A O 1
ATOM 1634 N N . ALA A 1 220 ? 28.383 3.789 -11.086 1.00 71.69 220 ALA A N 1
ATOM 1635 C CA . ALA A 1 220 ? 28.147 4.9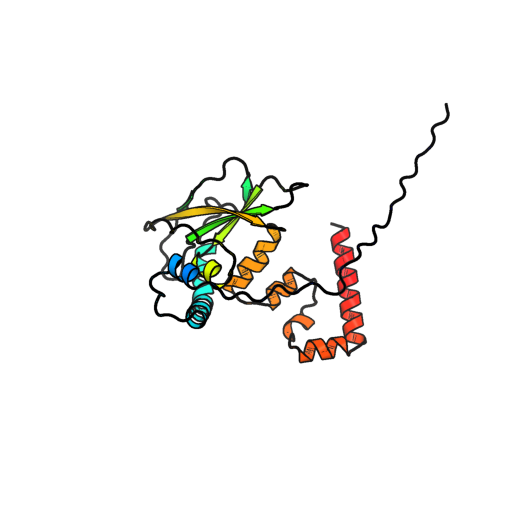31 -10.205 1.00 71.69 220 ALA A CA 1
ATOM 1636 C C . ALA A 1 220 ? 27.661 4.497 -8.808 1.00 71.69 220 ALA A C 1
ATOM 1638 O O . ALA A 1 220 ? 28.174 5.000 -7.812 1.00 71.69 220 ALA A O 1
ATOM 1639 N N . ASP A 1 221 ? 26.764 3.507 -8.730 1.00 59.91 221 ASP A N 1
ATOM 1640 C CA . ASP A 1 221 ? 26.244 2.976 -7.455 1.00 59.91 221 ASP A CA 1
ATOM 1641 C C . ASP A 1 221 ? 27.314 2.270 -6.596 1.00 59.91 221 ASP A C 1
ATOM 1643 O O . ASP A 1 221 ? 27.141 2.117 -5.392 1.00 59.91 221 ASP A O 1
ATOM 1647 N N . MET A 1 222 ? 28.437 1.834 -7.182 1.00 55.53 222 MET A N 1
ATOM 1648 C CA . MET A 1 222 ? 29.543 1.219 -6.428 1.00 55.53 222 MET A CA 1
ATOM 1649 C C . MET A 1 222 ? 30.510 2.234 -5.795 1.00 55.53 222 MET A C 1
ATOM 1651 O O . MET A 1 222 ? 31.430 1.826 -5.086 1.00 55.53 222 MET A O 1
ATOM 1655 N N . GLN A 1 223 ? 30.355 3.531 -6.079 1.00 45.47 223 GLN A N 1
ATOM 1656 C CA . GLN A 1 223 ? 31.243 4.598 -5.596 1.00 45.47 223 GLN A CA 1
ATOM 1657 C C . GLN A 1 223 ? 30.621 5.463 -4.484 1.00 45.47 223 GLN A C 1
ATOM 1659 O O . GLN A 1 223 ? 31.299 6.357 -3.975 1.00 45.47 223 GLN A O 1
ATOM 1664 N N . SER A 1 224 ? 29.368 5.193 -4.104 1.00 39.75 224 SER A N 1
ATOM 1665 C CA . SER A 1 224 ? 28.624 5.835 -3.005 1.00 39.75 224 SER A CA 1
ATOM 1666 C C . SER A 1 224 ? 28.475 4.915 -1.802 1.00 39.75 224 SER A C 1
ATOM 1668 O O . SER A 1 224 ? 28.580 5.419 -0.664 1.00 39.75 224 SER A O 1
#

Foldseek 3Di:
DDDDDDDDPPDPPPPPDPPDDDDPDDDAQDVVLLCLQPVVCVVPDLVVLLVVLQVLLVQAVVQQVQFDCVQVPQKDFLPPDDQKTKTFGADDPSHDHAQAWEFEWAPDPPDTDRMTGIDGHRSNLCSSPPRPDPRDHGGDDDDNGIGIHGYHYDHDNDRVLVVLVRVCSRNVQVLSNCVVVAVFDPVLSVPPDPVSVVVCVVDPVSVVVRVVSRVVVVVVVVVD

pLDDT: mean 85.08, std 14.54, range [31.45, 97.62]

InterPro domains:
  IPR059972 Clampless protein, 1 N-terminal domain [PF28371] (24-157)

Radius of gyration: 22.54 Å; chains: 1; bounding box: 84×38×54 Å

Organism: Mycena rosella (NCBI:txid1033263)